Protein AF-A0A9P5P6E7-F1 (afdb_monomer_lite)

Organism: NCBI:txid206335

pLDDT: mean 82.06, std 9.79, range [48.66, 92.19]

Sequence (195 aa):
VKQDVIRLLEDHEERVASLADKHSFTLDYIKRLITTTSGLKRKRAPGRMQALVHIKAQEVNASLPVGSKLKAPALRKLVNLDDELLEISDEKLEQAKREVDEKRLLSTRGARPNVASAGKDYSSTSQLIQKEFDSLHLRTGAVGFGFLAPASSDDRGRPIWFVAGNNSVDFVRRQLNTTMWDLLGQLELWASTKN

Radius of gyration: 24.7 Å; chains: 1; bounding box: 45×49×63 Å

Structure (mmCIF, N/CA/C/O backbone):
data_AF-A0A9P5P6E7-F1
#
_entry.id   AF-A0A9P5P6E7-F1
#
loop_
_atom_site.group_PDB
_atom_site.id
_atom_site.type_symbol
_atom_site.label_atom_id
_atom_site.label_alt_id
_atom_site.label_comp_id
_atom_site.label_asym_id
_atom_site.label_entity_id
_atom_site.label_seq_id
_atom_site.pdbx_PDB_ins_code
_atom_site.Cartn_x
_atom_site.Cartn_y
_atom_site.Cartn_z
_atom_site.occupancy
_atom_site.B_iso_or_equiv
_atom_site.auth_seq_id
_atom_site.auth_comp_id
_atom_site.auth_asym_id
_atom_site.auth_atom_id
_atom_site.pdbx_PDB_model_num
ATOM 1 N N . VAL A 1 1 ? 18.656 -20.164 -27.129 1.00 59.06 1 VAL A N 1
ATOM 2 C CA . VAL A 1 1 ? 17.515 -19.558 -26.393 1.00 59.06 1 VAL A CA 1
ATOM 3 C C . VAL A 1 1 ? 16.713 -20.584 -25.601 1.00 59.06 1 VAL A C 1
ATOM 5 O O . VAL A 1 1 ? 16.750 -20.518 -24.387 1.00 59.06 1 VAL A O 1
ATOM 8 N N . LYS A 1 2 ? 16.004 -21.547 -26.219 1.00 58.44 2 LYS A N 1
ATOM 9 C CA . LYS A 1 2 ? 15.194 -22.523 -25.451 1.00 58.44 2 LYS A CA 1
ATOM 10 C C . LYS A 1 2 ? 16.021 -23.375 -24.475 1.00 58.44 2 LYS A C 1
ATOM 12 O O . LYS A 1 2 ? 15.616 -23.537 -23.335 1.00 58.44 2 LYS A O 1
ATOM 17 N N . GLN A 1 3 ? 17.182 -23.869 -24.907 1.00 78.62 3 GLN A N 1
ATOM 18 C CA . GLN A 1 3 ? 18.099 -24.627 -24.044 1.00 78.62 3 GLN A CA 1
ATOM 19 C C . GLN A 1 3 ? 18.704 -23.762 -22.931 1.00 78.62 3 GLN A C 1
ATOM 21 O O . GLN A 1 3 ? 18.825 -24.223 -21.803 1.00 78.62 3 GLN A O 1
ATOM 26 N N . ASP A 1 4 ? 18.999 -22.493 -23.219 1.00 69.12 4 ASP A N 1
ATOM 27 C CA . ASP A 1 4 ? 19.524 -21.552 -22.219 1.00 69.12 4 ASP A CA 1
ATOM 28 C C . ASP A 1 4 ? 18.483 -21.238 -21.135 1.00 69.12 4 ASP A C 1
ATOM 30 O O . ASP A 1 4 ? 18.828 -21.118 -19.965 1.00 69.12 4 ASP A O 1
ATOM 34 N N . VAL A 1 5 ? 17.200 -21.154 -21.510 1.00 67.25 5 VAL A N 1
ATOM 35 C CA . VAL A 1 5 ? 16.088 -20.974 -20.561 1.00 67.25 5 VAL A CA 1
ATOM 36 C C . VAL A 1 5 ? 15.910 -22.209 -19.676 1.00 67.25 5 VAL A C 1
ATOM 38 O O . VAL A 1 5 ? 15.694 -22.057 -18.480 1.00 67.25 5 VAL A O 1
ATOM 41 N N . ILE A 1 6 ? 16.027 -23.418 -20.234 1.00 82.69 6 ILE A N 1
ATOM 42 C CA . ILE A 1 6 ? 15.939 -24.668 -19.458 1.00 82.69 6 ILE A CA 1
ATOM 43 C C . ILE A 1 6 ? 17.080 -24.743 -18.442 1.00 82.69 6 ILE A C 1
ATOM 45 O O . ILE A 1 6 ? 16.827 -24.922 -17.256 1.00 82.69 6 ILE A O 1
ATOM 49 N N . ARG A 1 7 ? 18.315 -24.490 -18.884 1.00 85.06 7 ARG A N 1
ATOM 50 C CA . ARG A 1 7 ? 19.490 -24.488 -18.008 1.00 85.06 7 ARG A CA 1
ATOM 51 C C . ARG A 1 7 ? 19.378 -23.459 -16.881 1.00 85.06 7 ARG A C 1
ATOM 53 O O . ARG A 1 7 ? 19.754 -23.730 -15.751 1.00 85.06 7 ARG A O 1
ATOM 60 N N . LEU A 1 8 ? 18.832 -22.280 -17.176 1.00 77.00 8 LEU A N 1
ATOM 61 C CA . LEU A 1 8 ? 18.611 -21.243 -16.168 1.00 77.00 8 LEU A CA 1
ATOM 62 C C . LEU A 1 8 ? 17.586 -21.671 -15.107 1.00 77.00 8 LEU A C 1
ATOM 64 O O . LEU A 1 8 ? 17.730 -21.304 -13.940 1.00 77.00 8 LEU A O 1
ATOM 68 N N . LEU A 1 9 ? 16.558 -22.432 -15.495 1.00 76.75 9 LEU A N 1
ATOM 69 C CA . LEU A 1 9 ? 15.581 -22.980 -14.554 1.00 76.75 9 LEU A CA 1
ATOM 70 C C . LEU A 1 9 ? 16.206 -24.065 -13.668 1.00 76.75 9 LEU A C 1
ATOM 72 O O . LEU A 1 9 ? 15.992 -24.033 -12.459 1.00 76.75 9 LEU A O 1
ATOM 76 N N . GLU A 1 10 ? 17.019 -24.952 -14.242 1.00 86.06 10 GLU A N 1
ATOM 77 C CA . GLU A 1 10 ? 17.761 -25.989 -13.508 1.00 86.06 10 GLU A CA 1
ATOM 78 C C . GLU A 1 10 ? 18.728 -25.366 -12.483 1.00 86.06 10 GLU A C 1
ATOM 80 O O . GLU A 1 10 ? 18.640 -25.662 -11.290 1.00 86.06 10 GLU A O 1
ATOM 85 N N . ASP A 1 11 ? 19.550 -24.396 -12.905 1.00 87.56 11 ASP A N 1
ATOM 86 C CA . ASP A 1 11 ? 20.465 -23.647 -12.026 1.00 87.56 11 ASP A CA 1
ATOM 87 C C . ASP A 1 11 ? 19.717 -22.952 -10.871 1.00 87.56 11 ASP A C 1
ATOM 89 O O . ASP A 1 11 ? 20.221 -22.831 -9.748 1.00 87.56 11 ASP A O 1
ATOM 93 N N . HIS A 1 12 ? 18.512 -22.439 -11.137 1.00 80.69 12 HIS A N 1
ATOM 94 C CA . HIS A 1 12 ? 17.691 -21.792 -10.119 1.00 80.69 12 HIS A CA 1
ATOM 95 C C . HIS A 1 12 ? 17.144 -22.808 -9.107 1.00 80.69 12 HIS A C 1
ATOM 97 O O . HIS A 1 12 ? 17.152 -22.532 -7.905 1.00 80.69 12 HIS A O 1
ATOM 103 N N . GLU A 1 13 ? 16.696 -23.983 -9.551 1.00 84.88 13 GLU A N 1
ATOM 104 C CA . GLU A 1 13 ? 16.215 -25.040 -8.655 1.00 84.88 13 GLU A CA 1
ATOM 105 C C . GLU A 1 13 ? 17.322 -25.581 -7.743 1.00 84.88 13 GLU A C 1
ATOM 107 O O . GLU A 1 13 ? 17.094 -25.712 -6.537 1.00 84.88 13 GLU A O 1
ATOM 112 N N . GLU A 1 14 ? 18.536 -25.780 -8.261 1.00 90.06 14 GLU A N 1
ATOM 113 C CA . GLU A 1 14 ? 19.700 -26.192 -7.463 1.00 90.06 14 GLU A CA 1
ATOM 114 C C . GLU A 1 14 ? 20.076 -25.151 -6.396 1.00 90.06 14 GLU A C 1
ATOM 116 O O . GLU A 1 14 ? 20.365 -25.476 -5.238 1.00 90.06 14 GLU A O 1
ATOM 121 N N . ARG A 1 15 ? 20.015 -23.860 -6.743 1.00 86.94 15 ARG A N 1
ATOM 122 C CA . ARG A 1 15 ? 20.252 -22.766 -5.784 1.00 86.94 15 ARG A CA 1
ATOM 123 C C . ARG A 1 15 ? 19.183 -22.707 -4.698 1.00 86.94 15 ARG A C 1
ATOM 125 O O . ARG A 1 15 ? 19.502 -22.437 -3.542 1.00 86.94 15 ARG A O 1
ATOM 132 N N . VAL A 1 16 ? 17.923 -22.970 -5.038 1.00 85.31 16 VAL A N 1
ATOM 133 C CA . VAL A 1 16 ? 16.836 -23.019 -4.050 1.00 85.31 16 VAL A CA 1
ATOM 134 C C . VAL A 1 16 ? 16.984 -24.236 -3.132 1.00 85.31 16 VAL A C 1
ATOM 136 O O . VAL A 1 16 ? 16.779 -24.100 -1.926 1.00 85.31 16 VAL A O 1
ATOM 139 N N . ALA A 1 17 ? 17.385 -25.391 -3.667 1.00 87.31 17 ALA A N 1
ATOM 140 C CA . ALA A 1 17 ? 17.639 -26.599 -2.883 1.00 87.31 17 ALA A CA 1
ATOM 141 C C . ALA A 1 17 ? 18.820 -26.416 -1.914 1.00 87.31 17 ALA A C 1
ATOM 143 O O . ALA A 1 17 ? 18.671 -26.640 -0.716 1.00 87.31 17 ALA A O 1
ATOM 144 N N . SER A 1 18 ? 19.949 -25.882 -2.387 1.00 89.75 18 SER A N 1
ATOM 145 C CA . SER A 1 18 ? 21.109 -25.611 -1.522 1.00 89.75 18 SER A CA 1
ATOM 146 C C . SER A 1 18 ? 20.812 -24.598 -0.408 1.00 89.75 18 SER A C 1
ATOM 148 O O . SER A 1 18 ? 21.341 -24.715 0.698 1.00 89.75 18 SER A O 1
ATOM 150 N N . LEU A 1 19 ? 19.935 -23.616 -0.651 1.00 87.25 19 LEU A N 1
ATOM 151 C CA . LEU A 1 19 ? 19.450 -22.707 0.392 1.00 87.25 19 LEU A CA 1
ATOM 152 C C . LEU A 1 19 ? 18.573 -23.423 1.427 1.00 87.25 19 LEU A C 1
ATOM 154 O O . LEU A 1 19 ? 18.638 -23.080 2.609 1.00 87.25 19 LEU A O 1
ATOM 158 N N . ALA A 1 20 ? 17.761 -24.390 0.992 1.00 89.88 20 ALA A N 1
ATOM 159 C CA . ALA A 1 20 ? 16.892 -25.172 1.867 1.00 89.88 20 ALA A CA 1
ATOM 160 C C . ALA A 1 20 ? 17.735 -26.018 2.824 1.00 89.88 20 ALA A C 1
ATOM 162 O O . ALA A 1 20 ? 17.540 -25.939 4.039 1.00 89.88 20 ALA A O 1
ATOM 163 N N . ASP A 1 21 ? 18.756 -26.686 2.286 1.00 89.25 21 ASP A N 1
ATOM 164 C CA . ASP A 1 21 ? 19.712 -27.4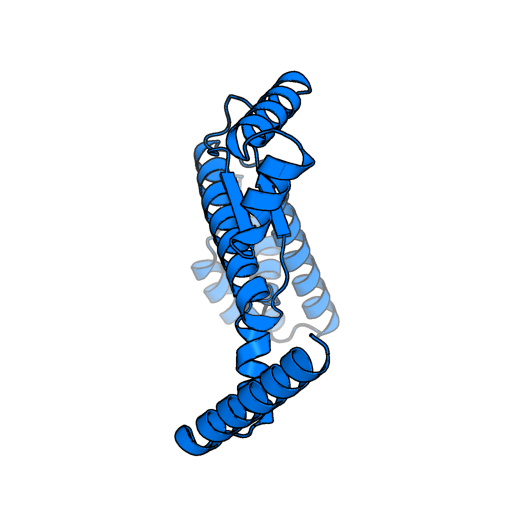85 3.053 1.00 89.25 21 ASP A CA 1
ATOM 165 C C . ASP A 1 21 ? 20.537 -26.621 4.014 1.00 89.25 21 ASP A C 1
ATOM 167 O O . ASP A 1 21 ? 20.684 -26.950 5.190 1.00 89.25 21 ASP A O 1
ATOM 171 N N . LYS A 1 22 ? 21.027 -25.462 3.552 1.00 91.62 22 LYS A N 1
ATOM 172 C CA . LYS A 1 22 ? 21.842 -24.546 4.369 1.00 91.62 22 LYS A CA 1
ATOM 173 C C . LYS A 1 22 ? 21.103 -24.014 5.597 1.00 91.62 22 LYS A C 1
ATOM 175 O O . LYS A 1 22 ? 21.727 -23.759 6.626 1.00 91.62 22 LYS A O 1
ATOM 180 N N . HIS A 1 23 ? 19.800 -23.779 5.475 1.00 88.06 23 HIS A N 1
ATOM 181 C CA . HIS A 1 23 ? 18.985 -23.188 6.535 1.00 88.06 23 HIS A CA 1
ATOM 182 C C . HIS A 1 23 ? 18.054 -24.198 7.221 1.00 88.06 23 HIS A C 1
ATOM 184 O O . HIS A 1 23 ? 17.223 -23.787 8.031 1.00 88.06 23 HIS A O 1
ATOM 190 N N . SER A 1 24 ? 18.196 -25.496 6.924 1.00 88.62 24 SER A N 1
ATOM 191 C CA . SER A 1 24 ? 17.358 -26.583 7.453 1.00 88.62 24 SER A CA 1
ATOM 192 C C . SER A 1 24 ? 15.853 -26.320 7.304 1.00 88.62 24 SER A C 1
ATOM 194 O O . SER A 1 24 ? 15.055 -26.674 8.175 1.00 88.62 24 SER A O 1
ATOM 196 N N . PHE A 1 25 ? 15.455 -25.667 6.211 1.00 88.06 25 PHE A N 1
ATOM 197 C CA . PHE A 1 25 ? 14.056 -25.397 5.893 1.00 88.06 25 PHE A CA 1
ATOM 198 C C . PHE A 1 25 ? 13.584 -26.289 4.753 1.00 88.06 25 PHE A C 1
ATOM 200 O O . PHE A 1 25 ? 14.371 -26.766 3.943 1.00 88.06 25 PHE A O 1
ATOM 207 N N . THR A 1 26 ? 12.272 -26.488 4.650 1.00 87.31 26 THR A N 1
ATOM 208 C CA . THR A 1 26 ? 11.712 -27.198 3.503 1.00 87.31 26 THR A CA 1
ATOM 209 C C . THR A 1 26 ? 11.865 -26.364 2.231 1.00 87.31 26 THR A C 1
ATOM 211 O O . THR A 1 26 ? 11.749 -25.135 2.239 1.00 87.31 26 THR A O 1
ATOM 214 N N . LEU A 1 27 ? 12.074 -27.046 1.106 1.00 84.38 27 LEU A N 1
ATOM 215 C CA . LEU A 1 27 ? 12.175 -26.418 -0.212 1.00 84.38 27 LEU A CA 1
ATOM 216 C C . LEU A 1 27 ? 10.923 -25.581 -0.536 1.00 84.38 27 LEU A C 1
ATOM 218 O O . LEU A 1 27 ? 11.025 -24.485 -1.086 1.00 84.38 27 LEU A O 1
ATOM 222 N N . ASP A 1 28 ? 9.748 -26.045 -0.101 1.00 81.38 28 ASP A N 1
ATOM 223 C CA . ASP A 1 28 ? 8.479 -25.325 -0.235 1.00 81.38 28 ASP A CA 1
ATOM 224 C C . ASP A 1 28 ? 8.429 -24.040 0.614 1.00 81.38 28 ASP A C 1
ATOM 226 O O . ASP A 1 28 ? 7.947 -23.004 0.157 1.00 81.38 28 ASP A O 1
ATOM 230 N N . TYR A 1 29 ? 9.014 -24.045 1.819 1.00 81.75 29 TYR A N 1
ATOM 231 C CA . TYR A 1 29 ? 9.126 -22.843 2.649 1.00 81.75 29 TYR A CA 1
ATOM 232 C C . TYR A 1 29 ? 10.015 -21.780 1.996 1.00 81.75 29 TYR A C 1
ATOM 234 O O . TYR A 1 29 ? 9.651 -20.605 1.992 1.00 81.75 29 TYR A O 1
ATOM 242 N N . ILE A 1 30 ? 11.139 -22.170 1.387 1.00 82.19 30 ILE A N 1
ATOM 243 C CA . ILE A 1 30 ? 12.017 -21.229 0.675 1.00 82.19 30 ILE A CA 1
ATOM 244 C C . ILE A 1 30 ? 11.373 -20.727 -0.619 1.00 82.19 30 ILE A C 1
ATOM 246 O O . ILE A 1 30 ? 11.390 -19.520 -0.866 1.00 82.19 30 ILE A O 1
ATOM 250 N N . LYS A 1 31 ? 10.724 -21.595 -1.408 1.00 80.19 31 LYS A N 1
ATOM 251 C CA . LYS A 1 31 ? 9.925 -21.177 -2.578 1.00 80.19 31 LYS A CA 1
ATOM 252 C C . LYS A 1 31 ? 8.827 -20.191 -2.178 1.00 80.19 31 LYS A C 1
ATOM 254 O O . LYS A 1 31 ? 8.618 -19.168 -2.838 1.00 80.19 31 LYS A O 1
ATOM 259 N N . ARG A 1 32 ? 8.158 -20.445 -1.052 1.00 76.06 32 ARG A N 1
ATOM 260 C CA . ARG A 1 32 ? 7.186 -19.522 -0.470 1.00 76.06 32 ARG A CA 1
ATOM 261 C C . ARG A 1 32 ? 7.844 -18.225 -0.021 1.00 76.06 32 ARG A C 1
ATOM 263 O O . ARG A 1 32 ? 7.267 -17.171 -0.246 1.00 76.06 32 ARG A O 1
ATOM 270 N N . LEU A 1 33 ? 9.037 -18.262 0.562 1.00 74.44 33 LEU A N 1
ATOM 271 C CA . LEU A 1 33 ? 9.765 -17.059 0.954 1.00 74.44 33 LEU A CA 1
ATOM 272 C C . LEU A 1 33 ? 10.075 -16.189 -0.269 1.00 74.44 33 LEU A C 1
ATOM 274 O O . LEU A 1 33 ? 9.744 -15.014 -0.240 1.00 74.44 33 LEU A O 1
ATOM 278 N N . ILE A 1 34 ? 10.591 -16.783 -1.352 1.00 70.88 34 ILE A N 1
ATOM 279 C CA . ILE A 1 34 ? 10.920 -16.116 -2.627 1.00 70.88 34 ILE A CA 1
ATOM 280 C C . ILE A 1 34 ? 9.677 -15.490 -3.278 1.00 70.88 34 ILE A C 1
ATOM 282 O O . ILE A 1 34 ? 9.725 -14.384 -3.822 1.00 70.88 34 ILE A O 1
ATOM 286 N N . THR A 1 35 ? 8.535 -16.176 -3.222 1.00 64.25 35 THR A N 1
ATOM 287 C CA . THR A 1 35 ? 7.269 -15.643 -3.751 1.00 64.25 35 THR A CA 1
ATOM 288 C C . THR A 1 35 ? 6.636 -14.603 -2.822 1.00 64.25 35 THR A C 1
ATOM 290 O O . THR A 1 35 ? 6.039 -13.642 -3.304 1.00 64.25 35 THR A O 1
ATOM 293 N N . THR A 1 36 ? 6.821 -14.737 -1.506 1.00 59.81 36 THR A N 1
ATOM 294 C CA . THR A 1 36 ? 6.251 -13.854 -0.471 1.00 59.81 36 THR A CA 1
ATOM 295 C C . THR A 1 36 ? 7.133 -12.638 -0.170 1.00 59.81 36 THR A C 1
ATOM 297 O O . THR A 1 36 ? 6.673 -11.719 0.502 1.00 59.81 36 THR A O 1
ATOM 300 N N . THR A 1 37 ? 8.361 -12.552 -0.697 1.00 54.16 37 THR A N 1
ATOM 301 C CA . THR A 1 37 ? 9.199 -11.343 -0.586 1.00 54.16 37 THR A CA 1
ATOM 302 C C . THR A 1 37 ? 8.609 -10.120 -1.286 1.00 54.16 37 THR A C 1
ATOM 304 O O . THR A 1 37 ? 9.162 -9.035 -1.123 1.00 54.16 37 THR A O 1
ATOM 307 N N . SER A 1 38 ? 7.486 -10.249 -2.010 1.00 52.94 38 SER A N 1
ATOM 308 C CA . SER A 1 38 ? 6.644 -9.091 -2.322 1.00 52.94 38 SER A CA 1
ATOM 309 C C . SER A 1 38 ? 6.253 -8.428 -0.999 1.00 52.94 38 SER A C 1
ATOM 311 O O . SER A 1 38 ? 5.460 -8.967 -0.223 1.00 52.94 38 SER A O 1
ATOM 313 N N . GLY A 1 39 ? 6.829 -7.262 -0.721 1.00 53.75 39 GLY A N 1
ATOM 314 C CA . GLY A 1 39 ? 6.633 -6.471 0.491 1.00 53.75 39 GLY A CA 1
ATOM 315 C C . GLY A 1 39 ? 5.206 -5.947 0.662 1.00 53.75 39 GLY A C 1
ATOM 316 O O . GLY A 1 39 ? 4.945 -5.192 1.605 1.00 53.75 39 GLY A O 1
ATOM 317 N N . LEU A 1 40 ? 4.276 -6.354 -0.207 1.00 53.88 40 LEU A N 1
ATOM 318 C CA . LEU A 1 40 ? 2.843 -6.140 -0.099 1.00 53.88 40 LEU A CA 1
ATOM 319 C C . LEU A 1 40 ? 2.273 -6.850 1.141 1.00 53.88 40 LEU A C 1
ATOM 321 O O . LEU A 1 40 ? 1.653 -7.915 1.092 1.00 53.88 40 LEU A O 1
ATOM 325 N N . LYS A 1 41 ? 2.482 -6.235 2.306 1.00 57.69 41 LYS A N 1
ATOM 326 C CA . LYS A 1 41 ? 1.860 -6.659 3.558 1.00 57.69 41 LYS A CA 1
ATOM 327 C C . LYS A 1 41 ? 0.348 -6.654 3.359 1.00 57.69 41 LYS A C 1
ATOM 329 O O . LYS A 1 41 ? -0.249 -5.597 3.153 1.00 57.69 41 LYS A O 1
ATOM 334 N N . ARG A 1 42 ? -0.282 -7.828 3.465 1.00 59.31 42 ARG A N 1
ATOM 335 C CA . ARG A 1 42 ? -1.746 -7.923 3.512 1.00 59.31 42 ARG A CA 1
ATOM 336 C C . ARG A 1 42 ? -2.262 -6.995 4.611 1.00 59.31 42 ARG A C 1
ATOM 338 O O . ARG A 1 42 ? -1.730 -6.990 5.728 1.00 59.31 42 ARG A O 1
ATOM 345 N N . LYS A 1 43 ? -3.295 -6.209 4.294 1.00 66.88 43 LYS A N 1
ATOM 346 C CA . LYS A 1 43 ? -3.972 -5.360 5.279 1.00 66.88 43 LYS A CA 1
ATOM 347 C C . LYS A 1 43 ? -4.445 -6.259 6.424 1.00 66.88 43 LYS A C 1
ATOM 349 O O . LYS A 1 43 ? -5.131 -7.250 6.190 1.00 66.88 43 LYS A O 1
ATOM 354 N N . ARG A 1 44 ? -4.017 -5.958 7.654 1.00 76.25 44 ARG A N 1
ATOM 355 C CA . ARG A 1 44 ? -4.369 -6.771 8.826 1.00 76.25 44 ARG A CA 1
ATOM 356 C C . ARG A 1 44 ? -5.859 -6.623 9.122 1.00 76.25 44 ARG A C 1
ATOM 358 O O . ARG A 1 44 ? -6.323 -5.499 9.328 1.00 76.25 44 ARG A O 1
ATOM 365 N N . ALA A 1 45 ? -6.558 -7.753 9.191 1.00 81.50 45 ALA A N 1
ATOM 366 C CA . ALA A 1 45 ? -7.946 -7.799 9.628 1.00 81.50 45 ALA A CA 1
ATOM 367 C C . ALA A 1 45 ? -8.086 -7.217 11.052 1.00 81.50 45 ALA A C 1
ATOM 369 O O . ALA A 1 45 ? -7.159 -7.334 11.867 1.00 81.50 45 ALA A O 1
ATOM 370 N N . PRO A 1 46 ? -9.206 -6.551 11.362 1.00 86.31 46 PRO A N 1
ATOM 371 C CA . PRO A 1 46 ? -9.458 -6.007 12.680 1.00 86.31 46 PRO A CA 1
ATOM 372 C C . PRO A 1 46 ? -9.655 -7.142 13.689 1.00 86.31 46 PRO A C 1
ATOM 374 O O . PRO A 1 46 ? -10.446 -8.061 13.492 1.00 86.31 46 PRO A O 1
ATOM 377 N N . GLY A 1 47 ? -8.896 -7.086 14.783 1.00 89.25 47 GLY A N 1
ATOM 378 C CA . GLY A 1 47 ? -9.013 -8.059 15.872 1.00 89.25 47 GLY A CA 1
ATOM 379 C C . GLY A 1 47 ? -10.237 -7.798 16.757 1.00 89.25 47 GLY A C 1
ATOM 380 O O . GLY A 1 47 ? -10.765 -6.686 16.762 1.00 89.25 47 GLY A O 1
ATOM 381 N N . ARG A 1 48 ? -10.634 -8.788 17.575 1.00 90.06 48 ARG A N 1
ATOM 382 C CA . ARG A 1 48 ? -11.780 -8.697 18.512 1.00 90.06 48 ARG A CA 1
ATOM 383 C C . ARG A 1 48 ? -11.754 -7.407 19.337 1.00 90.06 48 ARG A C 1
ATOM 385 O O . ARG A 1 48 ? -12.688 -6.623 19.282 1.00 90.06 48 ARG A O 1
ATOM 392 N N . MET A 1 49 ? -10.633 -7.120 19.998 1.00 89.06 49 MET A N 1
ATOM 393 C CA . MET A 1 49 ? -10.480 -5.915 20.824 1.00 89.06 49 MET A CA 1
ATOM 394 C C . MET A 1 49 ? -10.665 -4.602 20.040 1.00 89.06 49 MET A C 1
ATOM 396 O O . MET A 1 49 ? -11.118 -3.608 20.593 1.00 89.06 49 MET A O 1
ATOM 400 N N . GLN A 1 50 ? -10.324 -4.564 18.748 1.00 89.81 50 GLN A N 1
ATOM 401 C CA . GLN A 1 50 ? -10.533 -3.363 17.929 1.00 89.81 50 GLN A CA 1
ATOM 402 C C . GLN A 1 50 ? -12.012 -3.153 17.598 1.00 89.81 50 GLN A C 1
ATOM 404 O O . GLN A 1 50 ? -12.455 -2.009 17.575 1.00 89.81 50 GLN A O 1
ATOM 409 N N . ALA A 1 51 ? -12.755 -4.240 17.383 1.00 91.06 51 ALA A N 1
ATOM 410 C CA . ALA A 1 51 ? -14.200 -4.203 17.193 1.00 91.06 51 ALA A CA 1
ATOM 411 C C . ALA A 1 51 ? -14.923 -3.766 18.480 1.00 91.06 51 ALA A C 1
ATOM 413 O O . ALA A 1 51 ? -15.731 -2.846 18.434 1.00 91.06 51 ALA A O 1
ATOM 414 N N . LEU A 1 52 ? -14.550 -4.320 19.641 1.00 91.50 52 LEU A N 1
ATOM 415 C CA . LEU A 1 52 ? -15.132 -3.923 20.933 1.00 91.50 52 LEU A CA 1
ATOM 416 C C . LEU A 1 52 ? -14.878 -2.445 21.256 1.00 91.50 52 LEU A C 1
ATOM 418 O O . LEU A 1 52 ? -15.784 -1.717 21.648 1.00 91.50 52 LEU A O 1
ATOM 422 N N . VAL A 1 53 ? -13.651 -1.967 21.020 1.00 92.19 53 VAL A N 1
ATOM 423 C CA . VAL A 1 53 ? -13.320 -0.543 21.177 1.00 92.19 53 VAL A CA 1
ATOM 424 C C . VAL A 1 53 ? -14.139 0.335 20.233 1.00 92.19 53 VAL A C 1
ATOM 426 O O . VAL A 1 53 ? -14.467 1.454 20.608 1.00 92.19 53 VAL A O 1
ATOM 429 N N . HIS A 1 54 ? -14.463 -0.132 19.024 1.00 90.75 54 HIS A N 1
ATOM 430 C CA . HIS A 1 54 ? -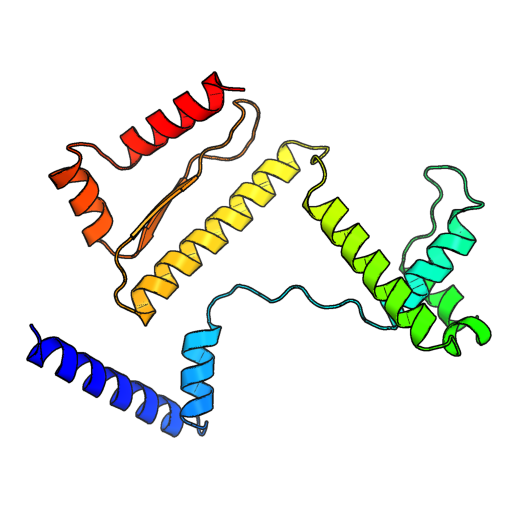15.303 0.615 18.084 1.00 90.75 54 HIS A CA 1
ATOM 431 C C . HIS A 1 54 ? -16.751 0.727 18.571 1.00 90.75 54 HIS A C 1
ATOM 433 O O . HIS A 1 54 ? -17.273 1.838 18.572 1.00 90.75 54 HIS A O 1
ATOM 439 N N . ILE A 1 55 ? -17.338 -0.361 19.079 1.00 90.25 55 ILE A N 1
ATOM 440 C CA . ILE A 1 55 ? -18.680 -0.352 19.688 1.00 90.25 55 ILE A CA 1
ATOM 441 C C . ILE A 1 55 ? -18.708 0.611 20.882 1.00 90.25 55 ILE A C 1
ATOM 443 O O . ILE A 1 55 ? -19.478 1.571 20.898 1.00 90.25 55 ILE A O 1
ATOM 447 N N . LYS A 1 56 ? -17.767 0.462 21.826 1.00 90.00 56 LYS A N 1
ATOM 448 C CA . LYS A 1 56 ? -17.679 1.356 22.993 1.00 90.00 56 LYS A CA 1
ATOM 449 C C . LYS A 1 56 ? -17.428 2.809 22.594 1.00 90.00 56 LYS A C 1
ATOM 451 O O . LYS A 1 56 ? -17.903 3.739 23.241 1.00 90.00 56 LYS A O 1
ATOM 456 N N . ALA A 1 57 ? -16.676 3.034 21.517 1.00 89.12 57 ALA A N 1
ATOM 457 C CA . ALA A 1 57 ? -16.458 4.372 20.989 1.00 89.12 57 ALA A CA 1
ATOM 458 C C . ALA A 1 57 ? -17.739 4.987 20.422 1.00 89.12 57 ALA A C 1
ATOM 460 O O . ALA A 1 57 ? -17.878 6.202 20.528 1.00 89.12 57 ALA A O 1
ATOM 461 N N . GLN A 1 58 ? -18.624 4.203 19.803 1.00 88.75 58 GLN A N 1
ATOM 462 C CA . GLN A 1 58 ? -19.916 4.691 19.318 1.00 88.75 58 GLN A CA 1
ATOM 463 C C . GLN A 1 58 ? -20.814 5.079 20.494 1.00 88.75 58 GLN A C 1
ATOM 465 O O . GLN A 1 58 ? -21.341 6.185 20.489 1.00 88.75 58 GLN A O 1
ATOM 470 N N . GLU A 1 59 ? -20.895 4.247 21.533 1.00 88.12 59 GLU A N 1
ATOM 471 C CA . GLU A 1 59 ? -21.689 4.532 22.736 1.00 88.12 59 GLU A CA 1
ATOM 472 C C . GLU A 1 59 ? -21.207 5.790 23.469 1.00 88.12 59 GLU A C 1
ATOM 474 O O . GLU A 1 59 ? -21.970 6.723 23.709 1.00 88.12 59 GLU A O 1
ATOM 479 N N . VAL A 1 60 ? -19.915 5.839 23.807 1.00 87.06 60 VAL A N 1
ATOM 480 C CA . VAL A 1 60 ? -19.380 6.873 24.703 1.00 87.06 60 VAL A CA 1
ATOM 481 C C . VAL A 1 60 ? -19.103 8.183 23.971 1.00 87.06 60 VAL A C 1
ATOM 483 O O . VAL A 1 60 ? -19.229 9.251 24.558 1.00 87.06 60 VAL A O 1
ATOM 486 N N . ASN A 1 61 ? -18.720 8.143 22.690 1.00 88.56 61 ASN A N 1
ATOM 487 C CA . ASN A 1 61 ? -18.443 9.378 21.952 1.00 88.56 61 ASN A CA 1
ATOM 488 C C . ASN A 1 61 ? -19.671 9.965 21.251 1.00 88.56 61 ASN A C 1
ATOM 490 O O . ASN A 1 61 ? -19.552 11.073 20.732 1.00 88.56 61 ASN A O 1
ATOM 494 N N . ALA A 1 62 ? -20.812 9.268 21.202 1.00 84.81 62 ALA A N 1
ATOM 495 C CA . ALA A 1 62 ? -22.049 9.845 20.670 1.00 84.81 62 ALA A CA 1
ATOM 496 C C . ALA A 1 62 ? -22.581 10.982 21.556 1.00 84.81 62 ALA A C 1
ATOM 498 O O . ALA A 1 62 ? -23.147 11.942 21.043 1.00 84.81 62 ALA A O 1
ATOM 499 N N . SER A 1 63 ? -22.361 10.901 22.870 1.00 83.25 63 SER A N 1
ATOM 500 C CA . SER A 1 63 ? -22.797 11.902 23.850 1.00 83.25 63 SER A CA 1
ATOM 501 C C . SER A 1 63 ? -21.814 13.064 24.037 1.00 83.25 63 SER A C 1
ATOM 503 O O . SER A 1 63 ? -22.133 14.038 24.715 1.00 83.25 63 SER A O 1
ATOM 505 N N . LEU A 1 64 ? -20.619 12.984 23.443 1.00 86.56 64 LEU A N 1
ATOM 506 C CA . LEU A 1 64 ? -19.557 13.971 23.618 1.00 86.56 64 LEU A CA 1
ATOM 507 C C . LEU A 1 64 ? -19.542 15.008 22.481 1.00 86.56 64 LEU A C 1
ATOM 509 O O . LEU A 1 64 ? -19.687 14.642 21.311 1.00 86.56 64 LEU A O 1
ATOM 513 N N . PRO A 1 65 ? -19.296 16.300 22.780 1.00 84.06 65 PRO A N 1
ATOM 514 C CA . PRO A 1 65 ? -19.204 17.332 21.755 1.00 84.06 65 PRO A CA 1
ATOM 515 C C . PRO A 1 65 ? -18.032 17.090 20.796 1.00 84.06 65 PRO A C 1
ATOM 517 O O . PRO A 1 65 ? -16.997 16.504 21.148 1.00 84.06 65 PRO A O 1
ATOM 520 N N . VAL A 1 66 ? -18.184 17.578 19.563 1.00 80.06 66 VAL A N 1
ATOM 521 C CA . VAL A 1 66 ? -17.182 17.447 18.498 1.00 80.06 66 VAL A CA 1
ATOM 522 C C . VAL A 1 66 ? -15.832 17.985 18.985 1.00 80.06 66 VAL A C 1
ATOM 524 O O . VAL A 1 66 ? -15.716 19.138 19.379 1.00 80.06 66 VAL A O 1
ATOM 527 N N . GLY A 1 67 ? -14.808 17.126 18.981 1.00 80.81 67 GLY A N 1
ATOM 528 C CA . GLY A 1 67 ? -13.451 17.454 19.444 1.00 80.81 67 GLY A CA 1
ATOM 529 C C . GLY A 1 67 ? -13.073 16.880 20.815 1.00 80.81 67 GLY A C 1
ATOM 530 O O . GLY A 1 67 ? -11.888 16.756 21.104 1.00 80.81 67 GLY A O 1
ATOM 531 N N . SER A 1 68 ? -14.040 16.424 21.614 1.00 84.81 68 SER A N 1
ATOM 532 C CA . SER A 1 68 ? -13.802 15.867 22.961 1.00 84.81 68 SER A CA 1
ATOM 533 C C . SER A 1 68 ? -13.802 14.331 23.023 1.00 84.81 68 SER A C 1
ATOM 535 O O . SER A 1 68 ? -13.908 13.737 24.093 1.00 84.81 68 SER A O 1
ATOM 537 N N . LYS A 1 69 ? -13.659 13.665 21.870 1.00 88.06 69 LYS A N 1
ATOM 538 C CA . LYS A 1 69 ? -13.708 12.198 21.764 1.00 88.06 69 LYS A CA 1
ATOM 539 C C . LYS A 1 69 ? -12.630 11.528 22.620 1.00 88.06 69 LYS A C 1
ATOM 541 O O . LYS A 1 69 ? -11.455 11.903 22.574 1.00 88.06 69 LYS A O 1
ATOM 546 N N . LEU A 1 70 ? -13.011 10.467 23.325 1.00 87.38 70 LEU A N 1
ATOM 547 C CA . LEU A 1 70 ? -12.086 9.639 24.088 1.00 87.38 70 LEU A CA 1
ATOM 548 C C . LEU A 1 70 ? -11.091 8.926 23.169 1.00 87.38 70 LEU A C 1
ATOM 550 O O . LEU A 1 70 ? -11.429 8.386 22.113 1.00 87.38 70 LEU A O 1
ATOM 554 N N . LYS A 1 71 ? -9.830 8.893 23.608 1.00 87.62 71 LYS A N 1
ATOM 555 C CA . LYS A 1 71 ? -8.745 8.208 22.896 1.00 87.62 71 LYS A CA 1
ATOM 556 C C . LYS A 1 71 ? -8.814 6.694 23.114 1.00 87.62 71 LYS A C 1
ATOM 558 O O . LYS A 1 71 ? -9.265 6.213 24.152 1.00 87.62 71 LYS A O 1
ATOM 563 N N . ALA A 1 72 ? -8.255 5.939 22.166 1.00 86.88 72 ALA A N 1
ATOM 564 C CA . ALA A 1 72 ? -8.251 4.474 22.181 1.00 86.88 72 ALA A CA 1
ATOM 565 C C . ALA A 1 72 ? -7.761 3.819 23.497 1.00 86.88 72 ALA A C 1
ATOM 567 O O . ALA A 1 72 ? -8.356 2.818 23.890 1.00 86.88 72 ALA A O 1
ATOM 568 N N . PRO A 1 73 ? -6.738 4.331 24.216 1.00 89.31 73 PRO A N 1
ATOM 569 C CA . PRO A 1 73 ? -6.317 3.729 25.484 1.00 89.31 73 PRO A CA 1
ATOM 570 C C . PRO A 1 73 ? -7.376 3.820 26.589 1.00 89.31 73 PRO A C 1
ATOM 572 O O . PRO A 1 73 ? -7.531 2.873 27.353 1.00 89.31 73 PRO A O 1
ATOM 575 N N . ALA A 1 74 ? -8.113 4.933 26.664 1.00 89.06 74 ALA A N 1
ATOM 576 C CA . ALA A 1 74 ? -9.186 5.108 27.641 1.00 89.06 74 ALA A CA 1
ATOM 577 C C . ALA A 1 74 ? -10.372 4.193 27.309 1.00 89.06 74 ALA A C 1
ATOM 579 O O . ALA A 1 74 ? -10.875 3.496 28.182 1.00 89.06 74 ALA A O 1
ATOM 580 N N . LEU A 1 75 ? -10.733 4.108 26.025 1.00 88.69 75 LEU A N 1
ATOM 581 C CA . LEU A 1 75 ? -11.793 3.217 25.551 1.00 88.69 75 LEU A CA 1
ATOM 582 C C . LEU A 1 75 ? -11.484 1.742 25.829 1.00 88.69 75 LEU A C 1
ATOM 584 O O . LEU A 1 75 ? -12.372 1.011 26.236 1.00 88.69 75 LEU A O 1
ATOM 588 N N . ARG A 1 76 ? -10.226 1.301 25.690 1.00 89.75 76 ARG A N 1
ATOM 589 C CA . ARG A 1 76 ? -9.830 -0.075 26.052 1.00 89.75 76 ARG A CA 1
ATOM 590 C C . ARG A 1 76 ? -10.045 -0.387 27.528 1.00 89.75 76 ARG A C 1
ATOM 592 O O . ARG A 1 76 ? -10.456 -1.492 27.850 1.00 89.75 76 ARG A O 1
ATOM 599 N N . LYS A 1 77 ? -9.765 0.570 28.417 1.00 90.81 77 LYS A N 1
ATOM 600 C CA . LYS A 1 77 ? -10.023 0.389 29.852 1.00 90.81 77 LYS A CA 1
ATOM 601 C C . LYS A 1 77 ? -11.517 0.243 30.120 1.00 90.81 77 LYS A C 1
ATOM 603 O O . LYS A 1 77 ? -11.888 -0.623 30.891 1.00 90.81 77 LYS A O 1
ATOM 608 N N . LEU A 1 78 ? -12.348 1.039 29.444 1.00 88.56 78 LEU A N 1
ATOM 609 C CA . LEU A 1 78 ? -13.805 0.948 29.557 1.00 88.56 78 LEU A CA 1
ATOM 610 C C . LEU A 1 78 ? -14.352 -0.373 29.007 1.00 88.56 78 LEU A C 1
ATOM 612 O O . LEU A 1 78 ? -15.241 -0.940 29.616 1.00 88.56 78 LEU A O 1
ATOM 616 N N . VAL A 1 79 ? -13.795 -0.885 27.906 1.00 88.94 79 VAL A N 1
ATOM 617 C CA . VAL A 1 79 ? -14.160 -2.207 27.366 1.00 88.94 79 VAL A CA 1
ATOM 618 C C . VAL A 1 79 ? -13.828 -3.324 28.356 1.00 88.94 79 VAL A C 1
ATOM 620 O O . VAL A 1 79 ? -14.612 -4.244 28.515 1.00 88.94 79 VAL A O 1
ATOM 623 N N . ASN A 1 80 ? -12.682 -3.249 29.036 1.00 88.25 80 ASN A N 1
ATOM 624 C CA . ASN A 1 80 ? -12.289 -4.268 30.013 1.00 88.25 80 ASN A CA 1
ATOM 625 C C . ASN A 1 80 ? -13.109 -4.230 31.315 1.00 88.25 80 ASN A C 1
ATOM 627 O O . ASN A 1 80 ? -12.982 -5.149 32.112 1.00 88.25 80 ASN A O 1
ATOM 631 N N . LEU A 1 81 ? -13.854 -3.150 31.567 1.00 88.38 81 LEU A N 1
ATOM 632 C CA . LEU A 1 81 ? -14.732 -3.000 32.733 1.00 88.38 81 LEU A CA 1
ATOM 633 C C . LEU A 1 81 ? -16.181 -3.403 32.424 1.00 88.38 81 LEU A C 1
ATOM 635 O O . LEU A 1 81 ? -17.018 -3.369 33.318 1.00 88.38 81 LEU A O 1
ATOM 639 N N . ASP A 1 82 ? -16.480 -3.707 31.163 1.00 86.88 82 ASP A N 1
ATOM 640 C CA . ASP A 1 82 ? -17.824 -3.958 30.663 1.00 86.88 82 ASP A CA 1
ATOM 641 C C . ASP A 1 82 ? -17.953 -5.433 30.266 1.00 86.88 82 ASP A C 1
ATOM 643 O O . ASP A 1 82 ? -17.625 -5.828 29.143 1.00 86.88 82 ASP A O 1
ATOM 647 N N . ASP A 1 83 ? -18.379 -6.251 31.230 1.00 86.06 83 ASP A N 1
ATOM 648 C CA . ASP A 1 83 ? -18.496 -7.703 31.075 1.00 86.06 83 ASP A CA 1
ATOM 649 C C . ASP A 1 83 ? -19.540 -8.081 30.006 1.00 86.06 83 ASP A C 1
ATOM 651 O O . ASP A 1 83 ? -19.313 -9.001 29.219 1.00 86.06 83 ASP A O 1
ATOM 655 N N . GLU A 1 84 ? -20.622 -7.305 29.872 1.00 84.69 84 GLU A N 1
ATOM 656 C CA . GLU A 1 84 ? -21.648 -7.517 28.840 1.00 84.69 84 GLU A CA 1
ATOM 657 C C . GLU A 1 84 ? -21.078 -7.329 27.426 1.00 84.69 84 GLU A C 1
ATOM 659 O O . GLU A 1 84 ? -21.393 -8.078 26.496 1.00 84.69 84 GLU A O 1
ATOM 664 N N . LEU A 1 85 ? -20.191 -6.345 27.251 1.00 83.81 85 LEU A N 1
ATOM 665 C CA . LEU A 1 85 ? -19.538 -6.097 25.969 1.00 83.81 85 LEU A CA 1
ATOM 666 C C . LEU A 1 85 ? -18.487 -7.170 25.639 1.00 83.81 85 LEU A C 1
ATOM 668 O O . LEU A 1 85 ? -18.258 -7.480 24.463 1.00 83.81 85 LEU A O 1
ATOM 672 N N . LEU A 1 86 ? -17.843 -7.753 26.653 1.00 84.38 86 LEU A N 1
ATOM 673 C CA . LEU A 1 86 ? -16.907 -8.863 26.472 1.00 84.38 86 LEU A CA 1
ATOM 674 C C . LEU A 1 86 ? -17.617 -10.147 26.027 1.00 84.38 86 LEU A C 1
ATOM 676 O O . LEU A 1 86 ? -17.037 -10.889 25.227 1.00 84.38 86 LEU A O 1
ATOM 680 N N . GLU A 1 87 ? -18.862 -10.360 26.456 1.00 86.62 87 GLU A N 1
ATOM 681 C CA . GLU A 1 87 ? -19.708 -11.518 26.120 1.00 86.62 87 GLU A CA 1
ATOM 682 C C . GLU A 1 87 ? -20.600 -11.317 24.882 1.00 86.62 87 GLU A C 1
ATOM 684 O O . GLU A 1 87 ? -21.506 -12.105 24.610 1.00 86.62 87 GLU A O 1
ATOM 689 N N . ILE A 1 88 ? -20.334 -10.287 24.073 1.00 86.69 88 ILE A N 1
ATOM 690 C CA . ILE A 1 88 ? -21.140 -10.004 22.885 1.00 86.69 88 ILE A CA 1
ATOM 691 C C . ILE A 1 88 ? -21.194 -11.192 21.903 1.00 86.69 88 ILE A C 1
ATOM 693 O O . ILE A 1 88 ? -20.190 -11.866 21.649 1.00 86.69 88 ILE A O 1
ATOM 697 N N . SER A 1 89 ? -22.369 -11.394 21.296 1.00 88.31 89 SER A N 1
ATOM 698 C CA . SER A 1 89 ? -22.613 -12.392 20.248 1.00 88.31 89 SER A CA 1
ATOM 699 C C . SER A 1 89 ? -21.646 -12.251 19.067 1.00 88.31 89 SER A C 1
ATOM 701 O O . SER A 1 89 ? -21.376 -11.128 18.619 1.00 88.31 89 SER A O 1
ATOM 703 N N . ASP A 1 90 ? -21.234 -13.376 18.484 1.00 88.00 90 ASP A N 1
ATOM 704 C CA . ASP A 1 90 ? -20.300 -13.402 17.351 1.00 88.00 90 ASP A CA 1
ATOM 705 C C . ASP A 1 90 ? -20.814 -12.639 16.116 1.00 88.00 90 ASP A C 1
ATOM 707 O O . ASP A 1 90 ? -20.026 -12.004 15.415 1.00 88.00 90 ASP A O 1
ATOM 711 N N . GLU A 1 91 ? -22.130 -12.601 15.886 1.00 87.44 91 GLU A N 1
ATOM 712 C CA . GLU A 1 91 ? -22.735 -11.850 14.774 1.00 87.44 91 GLU A CA 1
ATOM 713 C C . GLU A 1 91 ? -22.471 -10.340 14.875 1.00 87.44 91 GLU A C 1
ATOM 715 O O . GLU A 1 91 ? -21.967 -9.718 13.935 1.00 87.44 91 GLU A O 1
ATOM 720 N N . LYS A 1 92 ? -22.739 -9.750 16.047 1.00 86.25 92 LYS A N 1
ATOM 721 C CA . LYS A 1 92 ? -22.458 -8.330 16.319 1.00 86.25 92 LYS A CA 1
ATOM 722 C C . LYS A 1 92 ? -20.963 -8.027 16.263 1.00 86.25 92 LYS A C 1
ATOM 724 O O . LYS A 1 92 ? -20.564 -6.950 15.817 1.00 86.25 92 LYS A O 1
ATOM 729 N N . LEU A 1 93 ? -20.122 -8.973 16.683 1.00 89.69 93 LEU A N 1
ATOM 730 C CA . LEU A 1 93 ? -18.675 -8.818 16.601 1.00 89.69 93 LEU A CA 1
ATOM 731 C C . LEU A 1 93 ? -18.194 -8.752 15.145 1.00 89.69 93 LEU A C 1
ATOM 733 O O . LEU A 1 93 ? -17.369 -7.899 14.809 1.00 89.69 93 LEU A O 1
ATOM 737 N N . GLU A 1 94 ? -18.691 -9.636 14.280 1.00 88.94 94 GLU A N 1
ATOM 738 C CA . GLU A 1 94 ? -18.353 -9.630 12.855 1.00 88.94 94 GLU A CA 1
ATOM 739 C C . GLU A 1 94 ? -18.869 -8.375 12.148 1.00 88.94 94 GLU A C 1
ATOM 741 O O . GLU A 1 94 ? -18.149 -7.784 11.339 1.00 88.94 94 GLU A O 1
ATOM 746 N N . GLN A 1 95 ? -20.064 -7.897 12.500 1.00 89.94 95 GLN A N 1
ATOM 747 C CA . GLN A 1 95 ? -20.565 -6.617 12.003 1.00 89.94 95 GLN A CA 1
ATOM 748 C C . GLN A 1 95 ? -19.635 -5.458 12.392 1.00 89.94 95 GLN A C 1
ATOM 750 O O . GLN A 1 95 ? -19.199 -4.697 11.527 1.00 89.94 95 GLN A O 1
ATOM 755 N N . ALA A 1 96 ? -19.237 -5.369 13.662 1.00 89.00 96 ALA A N 1
ATOM 756 C CA . ALA A 1 96 ? -18.319 -4.330 14.120 1.00 89.00 96 ALA A CA 1
ATOM 757 C C . ALA A 1 96 ? -16.936 -4.419 13.445 1.00 89.00 96 ALA A C 1
ATOM 759 O O . ALA A 1 96 ? -16.319 -3.394 13.146 1.00 89.00 96 ALA A O 1
ATOM 760 N N . LYS A 1 97 ? -16.438 -5.628 13.143 1.00 90.06 97 LYS A N 1
ATOM 761 C CA . LYS A 1 97 ? -15.213 -5.805 12.342 1.00 90.06 97 LYS A CA 1
ATOM 762 C C . LYS A 1 97 ? -15.365 -5.222 10.936 1.00 90.06 97 LYS A C 1
ATOM 764 O O . LYS A 1 97 ? -14.460 -4.514 10.489 1.00 90.06 97 LYS A O 1
ATOM 769 N N . ARG A 1 98 ? -16.494 -5.475 10.263 1.00 88.75 98 ARG A N 1
ATOM 770 C CA . ARG A 1 98 ? -16.783 -4.916 8.929 1.00 88.75 98 ARG A CA 1
ATOM 771 C C . ARG A 1 98 ? -16.810 -3.392 8.961 1.00 88.75 98 ARG A C 1
ATOM 773 O O . ARG A 1 98 ? -16.110 -2.768 8.170 1.00 88.75 98 ARG A O 1
ATOM 780 N N . GLU A 1 99 ? -17.501 -2.795 9.929 1.00 88.38 99 GLU A N 1
ATOM 781 C CA . GLU A 1 99 ? -17.563 -1.334 10.079 1.00 88.38 99 GLU A CA 1
ATOM 782 C C . GLU A 1 99 ? -16.183 -0.703 10.312 1.00 88.38 99 GLU A C 1
ATOM 784 O O . GLU A 1 99 ? -15.853 0.342 9.742 1.00 88.38 99 GLU A O 1
ATOM 789 N N . VAL A 1 100 ? -15.336 -1.337 11.132 1.00 88.31 100 VAL A N 1
ATOM 790 C CA . VAL A 1 100 ? -13.958 -0.875 11.348 1.00 88.31 100 VAL A CA 1
ATOM 791 C C . VAL A 1 100 ? -13.166 -0.898 10.042 1.00 88.31 100 VAL A C 1
ATOM 793 O O . VAL A 1 100 ? -12.394 0.030 9.772 1.00 88.31 100 VAL A O 1
ATOM 796 N N . ASP A 1 101 ? -13.340 -1.928 9.218 1.00 86.19 101 ASP A N 1
ATOM 797 C CA . ASP A 1 101 ? -12.655 -2.027 7.933 1.00 86.19 101 ASP A CA 1
ATOM 798 C C . ASP A 1 101 ? -13.183 -1.050 6.886 1.00 86.19 101 ASP A C 1
ATOM 800 O O . ASP A 1 101 ? -12.371 -0.430 6.191 1.00 86.19 101 ASP A O 1
ATOM 804 N N . GLU A 1 102 ? -14.493 -0.830 6.822 1.00 84.62 102 GLU A N 1
ATOM 805 C CA . GLU A 1 102 ? -15.110 0.202 5.987 1.00 84.62 102 GLU A CA 1
ATOM 806 C C . GLU A 1 102 ? -14.613 1.592 6.373 1.00 84.62 102 GLU A C 1
ATOM 808 O O . GLU A 1 102 ? -14.153 2.352 5.520 1.00 84.62 102 GLU A O 1
ATOM 813 N N . LYS A 1 103 ? -14.579 1.906 7.671 1.00 82.88 103 LYS A N 1
ATOM 814 C CA . LYS A 1 103 ? -14.040 3.175 8.169 1.00 82.88 103 LYS A CA 1
ATOM 815 C C . LYS A 1 103 ? -12.563 3.343 7.827 1.00 82.88 103 LYS A C 1
ATOM 817 O O . LYS A 1 103 ? -12.130 4.438 7.466 1.00 82.88 103 LYS A O 1
ATOM 822 N N . ARG A 1 104 ? -11.774 2.265 7.895 1.00 81.31 104 ARG A N 1
ATOM 823 C CA . ARG A 1 104 ? -10.381 2.282 7.425 1.00 81.31 104 ARG A CA 1
ATOM 824 C C . AR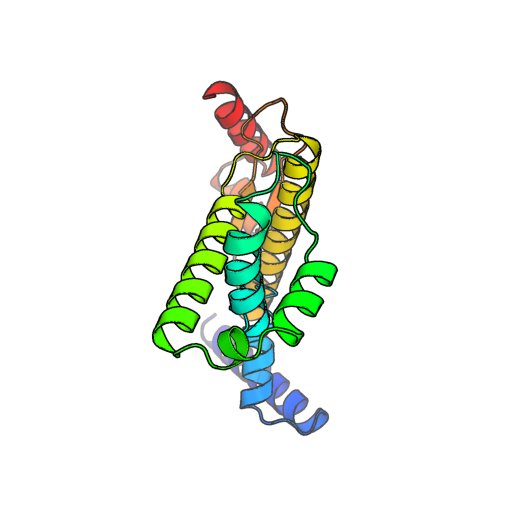G A 1 104 ? -10.315 2.554 5.928 1.00 81.31 104 ARG A C 1
ATOM 826 O O . ARG A 1 104 ? -9.508 3.378 5.523 1.00 81.31 104 ARG A O 1
ATOM 833 N N . LEU A 1 105 ? -11.139 1.891 5.117 1.00 76.88 105 LEU A N 1
ATOM 834 C CA . LEU A 1 105 ? -11.195 2.116 3.669 1.00 76.88 105 LEU A CA 1
ATOM 835 C C . LEU A 1 105 ? -11.568 3.565 3.340 1.00 76.88 105 LEU A C 1
ATOM 837 O O . LEU A 1 105 ? -10.886 4.181 2.527 1.00 76.88 105 LEU A O 1
ATOM 841 N N . LEU A 1 106 ? -12.563 4.127 4.026 1.00 75.56 106 LEU A N 1
ATOM 842 C CA . LEU A 1 106 ? -12.945 5.537 3.937 1.00 75.56 106 LEU A CA 1
ATOM 843 C C . LEU A 1 106 ? -11.791 6.464 4.325 1.00 75.56 106 LEU A C 1
ATOM 845 O O . LEU A 1 106 ? -11.526 7.419 3.613 1.00 75.56 106 LEU A O 1
ATOM 849 N N . SER A 1 107 ? -11.046 6.170 5.395 1.00 68.44 107 SER A N 1
ATOM 850 C CA . SER A 1 107 ? -9.874 6.979 5.768 1.00 68.44 107 SER A CA 1
ATOM 851 C C . SER A 1 107 ? -8.708 6.865 4.781 1.00 68.44 107 SER A C 1
ATOM 853 O O . SER A 1 107 ? -7.955 7.817 4.613 1.00 68.44 107 SER A O 1
ATOM 855 N N . THR A 1 108 ? -8.555 5.713 4.121 1.00 65.44 108 THR A N 1
ATOM 856 C CA . THR A 1 108 ? -7.530 5.499 3.093 1.00 65.44 108 THR A CA 1
ATOM 857 C C . THR A 1 108 ? -7.898 6.197 1.783 1.00 65.44 108 THR A C 1
ATOM 859 O O . THR A 1 108 ? -7.012 6.714 1.112 1.00 65.44 108 THR A O 1
ATOM 862 N N . ARG A 1 109 ? -9.186 6.202 1.419 1.00 63.44 109 ARG A N 1
ATOM 863 C CA . ARG A 1 109 ? -9.709 6.795 0.175 1.00 63.44 109 ARG A CA 1
ATOM 864 C C . ARG A 1 109 ? -10.137 8.257 0.317 1.00 63.44 109 ARG A C 1
ATOM 866 O O . ARG A 1 109 ? -10.358 8.914 -0.692 1.00 63.44 109 ARG A O 1
ATOM 873 N N . GLY A 1 110 ? -10.310 8.744 1.541 1.00 61.03 110 GLY A N 1
ATOM 874 C CA . GLY A 1 110 ? -10.766 10.100 1.814 1.00 61.03 110 GLY A CA 1
ATOM 875 C C . GLY A 1 110 ? -9.757 11.147 1.353 1.00 61.03 110 GLY A C 1
ATOM 876 O O . GLY A 1 110 ? -8.547 10.912 1.373 1.00 61.03 110 GLY A O 1
ATOM 877 N N . ALA A 1 111 ? -10.270 12.316 0.965 1.00 53.47 111 ALA A N 1
ATOM 878 C CA . ALA A 1 111 ? -9.453 13.474 0.628 1.00 53.47 111 ALA A CA 1
ATOM 879 C C . ALA A 1 111 ? -8.492 13.776 1.785 1.00 53.47 111 ALA A C 1
ATOM 881 O O . ALA A 1 111 ? -8.910 13.917 2.939 1.00 53.47 111 ALA A O 1
ATOM 882 N N . ARG A 1 112 ? -7.189 13.833 1.495 1.00 58.72 112 ARG A N 1
ATOM 883 C CA . ARG A 1 112 ? -6.201 14.126 2.531 1.00 58.72 112 ARG A CA 1
ATOM 884 C C . ARG A 1 112 ? -6.273 15.614 2.847 1.00 58.72 112 ARG A C 1
ATOM 886 O O . ARG A 1 112 ? -6.015 16.416 1.959 1.00 58.72 112 ARG A O 1
ATOM 893 N N . PRO A 1 113 ? -6.546 16.006 4.100 1.00 56.69 113 PRO A N 1
ATOM 894 C CA . PRO A 1 113 ? -6.712 17.414 4.455 1.00 56.69 113 PRO A CA 1
ATOM 895 C C . PRO A 1 113 ? -5.408 18.225 4.360 1.00 56.69 113 PRO A C 1
ATOM 897 O O . PRO A 1 113 ? -5.421 19.428 4.587 1.00 56.69 113 PRO A O 1
ATOM 900 N N . ASN A 1 114 ? -4.269 17.584 4.068 1.00 68.31 114 ASN A N 1
ATOM 901 C CA . ASN A 1 114 ? -2.971 18.240 3.983 1.00 68.31 114 ASN A CA 1
ATOM 902 C C . ASN A 1 114 ? -2.151 17.702 2.801 1.00 68.31 114 ASN A C 1
ATOM 904 O O . ASN A 1 114 ? -1.816 16.514 2.754 1.00 68.31 114 ASN A O 1
ATOM 908 N N . VAL A 1 115 ? -1.738 18.611 1.919 1.00 70.81 115 VAL A N 1
ATOM 909 C CA . VAL A 1 115 ? -0.840 18.377 0.777 1.00 70.81 115 VAL A CA 1
ATOM 910 C C . VAL A 1 115 ? 0.474 17.702 1.200 1.00 70.81 115 VAL A C 1
ATOM 912 O O . VAL A 1 115 ? 0.997 16.827 0.512 1.00 70.81 115 VAL A O 1
ATOM 915 N N . ALA A 1 116 ? 1.004 18.025 2.386 1.00 72.69 116 ALA A N 1
ATOM 916 C CA . ALA A 1 116 ? 2.205 17.376 2.916 1.00 72.69 116 ALA A CA 1
ATOM 917 C C . ALA A 1 116 ? 1.979 15.888 3.250 1.00 72.69 116 ALA A C 1
ATOM 919 O O . ALA A 1 116 ? 2.884 15.067 3.089 1.00 72.69 116 ALA A O 1
ATOM 920 N N . SE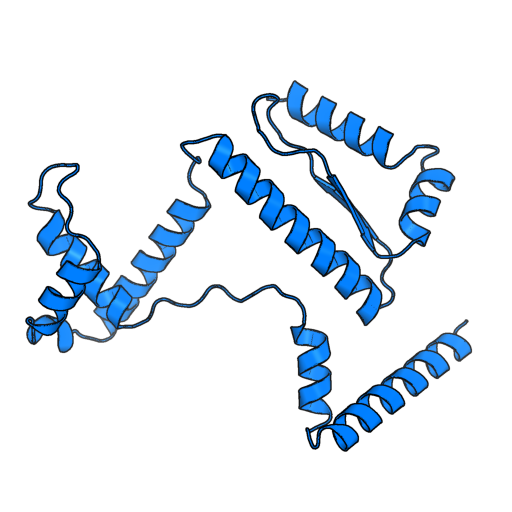R A 1 117 ? 0.771 15.525 3.694 1.00 72.44 117 SER A N 1
ATOM 921 C CA . SER A 1 117 ? 0.401 14.128 3.944 1.00 72.44 117 SER A CA 1
ATOM 922 C C . SER A 1 117 ? 0.203 13.357 2.638 1.00 72.44 117 SER A C 1
ATOM 924 O O . SER A 1 117 ? 0.593 12.191 2.567 1.00 72.44 117 SER A O 1
ATOM 926 N N . ALA A 1 118 ? -0.349 14.006 1.608 1.00 72.50 118 ALA A N 1
ATOM 927 C CA . ALA A 1 118 ? -0.465 13.445 0.263 1.00 72.50 118 ALA A CA 1
ATOM 928 C C . ALA A 1 118 ? 0.914 13.185 -0.365 1.00 72.50 118 ALA A C 1
ATOM 930 O O . ALA A 1 118 ? 1.191 12.063 -0.778 1.00 72.50 118 ALA A O 1
ATOM 931 N N . GLY A 1 119 ? 1.833 14.156 -0.318 1.00 78.44 119 GLY A N 1
ATOM 932 C CA . GLY A 1 119 ? 3.188 13.986 -0.860 1.00 78.44 119 GLY A CA 1
ATOM 933 C C . GLY A 1 119 ? 3.999 12.880 -0.169 1.00 78.44 119 GLY A C 1
ATOM 934 O O . GLY A 1 119 ? 4.702 12.109 -0.828 1.00 78.44 119 GLY A O 1
ATOM 935 N N . LYS A 1 120 ? 3.881 12.747 1.162 1.00 80.44 120 LYS A N 1
ATOM 936 C CA . LYS A 1 120 ? 4.552 11.669 1.912 1.00 80.44 120 LYS A CA 1
ATOM 937 C C . LYS A 1 120 ? 4.047 10.288 1.498 1.00 80.44 120 LYS A C 1
ATOM 939 O O . LYS A 1 120 ? 4.835 9.356 1.372 1.00 80.44 120 LYS A O 1
ATOM 944 N N . ASP A 1 121 ? 2.745 10.170 1.294 1.00 80.00 121 ASP A N 1
ATOM 945 C CA . ASP A 1 121 ? 2.105 8.919 0.907 1.00 80.00 121 ASP A CA 1
ATOM 946 C C . ASP A 1 121 ? 2.410 8.509 -0.517 1.00 80.00 121 ASP A C 1
ATOM 948 O O . ASP A 1 121 ? 2.770 7.356 -0.755 1.00 80.00 121 ASP A O 1
ATOM 952 N N . TYR A 1 122 ? 2.353 9.484 -1.423 1.00 83.31 122 TYR A N 1
ATOM 953 C CA . TYR A 1 122 ? 2.826 9.350 -2.787 1.00 83.31 122 TYR A CA 1
ATOM 954 C C . TYR A 1 122 ? 4.252 8.798 -2.780 1.00 83.31 122 TYR A C 1
ATOM 956 O O . TYR A 1 122 ? 4.517 7.745 -3.346 1.00 83.31 122 TYR A O 1
ATOM 964 N N . SER A 1 123 ? 5.153 9.435 -2.027 1.00 82.81 123 SER A N 1
ATOM 965 C CA . SER A 1 123 ? 6.554 9.015 -1.943 1.00 82.81 123 SER A CA 1
ATOM 966 C C . SER A 1 123 ? 6.703 7.591 -1.397 1.00 82.81 123 SER A C 1
ATOM 968 O O . SER A 1 123 ? 7.443 6.787 -1.961 1.00 82.81 123 SER A O 1
ATOM 970 N N . SER A 1 124 ? 5.983 7.245 -0.323 1.00 82.56 124 SER A N 1
ATOM 971 C CA . SER A 1 124 ? 6.047 5.896 0.254 1.00 82.56 124 SER A CA 1
ATOM 972 C C . SER A 1 124 ? 5.472 4.819 -0.666 1.00 82.56 124 SER A C 1
ATOM 974 O O . SER A 1 124 ? 6.005 3.712 -0.719 1.00 82.56 124 SER A O 1
ATOM 976 N N . THR A 1 125 ? 4.413 5.142 -1.409 1.00 84.25 125 THR A N 1
ATOM 977 C CA . THR A 1 125 ? 3.758 4.211 -2.332 1.00 84.25 125 THR A CA 1
ATOM 978 C C . THR A 1 125 ? 4.604 4.016 -3.583 1.00 84.25 125 THR A C 1
ATOM 980 O O . THR A 1 125 ? 4.826 2.880 -3.992 1.00 84.25 125 THR A O 1
ATOM 983 N N . SER A 1 126 ? 5.173 5.088 -4.135 1.00 87.06 126 SER A N 1
ATOM 984 C CA . SER A 1 126 ? 6.092 5.016 -5.274 1.00 87.06 126 SER A CA 1
ATOM 985 C C . SER A 1 126 ? 7.330 4.171 -4.964 1.00 87.06 126 SER A C 1
ATOM 987 O O . SER A 1 126 ? 7.716 3.333 -5.772 1.00 87.06 126 SER A O 1
ATOM 989 N N . GLN A 1 127 ? 7.913 4.310 -3.766 1.00 85.88 127 GLN A N 1
ATOM 990 C CA . GLN A 1 127 ? 9.029 3.460 -3.327 1.00 85.88 127 GLN A CA 1
ATOM 991 C C . GLN A 1 127 ? 8.636 1.985 -3.193 1.00 85.88 127 GLN A C 1
ATOM 993 O O . GLN A 1 127 ? 9.447 1.103 -3.477 1.00 85.88 127 GLN A O 1
ATOM 998 N N . LEU A 1 128 ? 7.413 1.702 -2.735 1.00 85.81 128 LEU A N 1
ATOM 999 C CA . LEU A 1 128 ? 6.908 0.333 -2.663 1.00 85.81 128 LEU A CA 1
ATOM 1000 C C . LEU A 1 128 ? 6.773 -0.262 -4.068 1.00 85.81 128 LEU A C 1
ATOM 1002 O O . LEU A 1 128 ? 7.272 -1.355 -4.306 1.00 85.81 128 LEU A O 1
ATOM 1006 N N . ILE A 1 129 ? 6.162 0.476 -4.998 1.00 88.38 129 ILE A N 1
ATOM 1007 C CA . ILE A 1 129 ? 5.991 0.047 -6.391 1.00 88.38 129 ILE A CA 1
ATOM 1008 C C . ILE A 1 129 ? 7.350 -0.208 -7.045 1.00 88.38 129 ILE A C 1
ATOM 1010 O O . ILE A 1 129 ? 7.532 -1.250 -7.666 1.00 88.38 129 ILE A O 1
ATOM 1014 N N . GLN A 1 130 ? 8.323 0.686 -6.853 1.00 87.19 130 GLN A N 1
ATOM 1015 C CA . GLN A 1 130 ? 9.672 0.503 -7.385 1.00 87.19 130 GLN A CA 1
ATOM 1016 C C . GLN A 1 130 ? 10.307 -0.807 -6.895 1.00 87.19 130 GLN A C 1
ATOM 1018 O O . GLN A 1 130 ? 10.771 -1.605 -7.704 1.00 87.19 130 GLN A O 1
ATOM 1023 N N . LYS A 1 131 ? 10.243 -1.083 -5.586 1.00 85.94 131 LYS A N 1
ATOM 1024 C CA . LYS A 1 131 ? 10.759 -2.338 -5.015 1.00 85.94 131 LYS A CA 1
ATOM 1025 C C . LYS A 1 131 ? 10.053 -3.574 -5.564 1.00 85.94 131 LYS A C 1
ATOM 1027 O O . LYS A 1 131 ? 10.689 -4.615 -5.725 1.00 85.94 131 LYS A O 1
ATOM 1032 N N . GLU A 1 132 ? 8.752 -3.486 -5.828 1.00 85.31 132 GLU A N 1
ATOM 1033 C CA . GLU A 1 132 ? 7.999 -4.581 -6.444 1.00 85.31 132 GLU A CA 1
ATOM 1034 C C . GLU A 1 132 ? 8.402 -4.793 -7.908 1.00 85.31 132 GLU A C 1
ATOM 1036 O O . GLU A 1 132 ? 8.525 -5.941 -8.324 1.00 85.31 132 GLU A O 1
ATOM 1041 N N . PHE A 1 133 ? 8.680 -3.730 -8.673 1.00 87.50 133 PHE A N 1
ATOM 1042 C CA . PHE A 1 133 ? 9.222 -3.838 -10.035 1.00 87.50 133 PHE A CA 1
ATOM 1043 C C . PHE A 1 133 ? 10.593 -4.525 -10.044 1.00 87.50 133 PHE A C 1
ATOM 1045 O O . PHE A 1 133 ? 10.795 -5.475 -10.804 1.00 87.50 133 PHE A O 1
ATOM 1052 N N . ASP A 1 134 ? 11.494 -4.118 -9.148 1.00 84.44 134 ASP A N 1
ATOM 1053 C CA . ASP A 1 134 ? 12.811 -4.746 -8.995 1.00 84.44 134 ASP A CA 1
ATOM 1054 C C . ASP A 1 134 ? 12.671 -6.228 -8.608 1.00 84.44 134 ASP A C 1
ATOM 1056 O O . ASP A 1 134 ? 13.280 -7.113 -9.212 1.00 84.44 134 ASP A O 1
ATOM 1060 N N . SER A 1 135 ? 11.802 -6.522 -7.638 1.00 82.50 135 SER A N 1
ATOM 1061 C CA . SER A 1 135 ? 11.547 -7.891 -7.172 1.00 82.50 135 SER A CA 1
ATOM 1062 C C . SER A 1 135 ? 10.885 -8.757 -8.245 1.00 82.50 135 SER A C 1
ATOM 1064 O O . SER A 1 135 ? 11.165 -9.951 -8.349 1.00 82.50 135 SER A O 1
ATOM 1066 N N . LEU A 1 136 ? 9.992 -8.188 -9.055 1.00 83.81 136 LEU A N 1
ATOM 1067 C CA . LEU A 1 136 ? 9.353 -8.885 -10.165 1.00 83.81 136 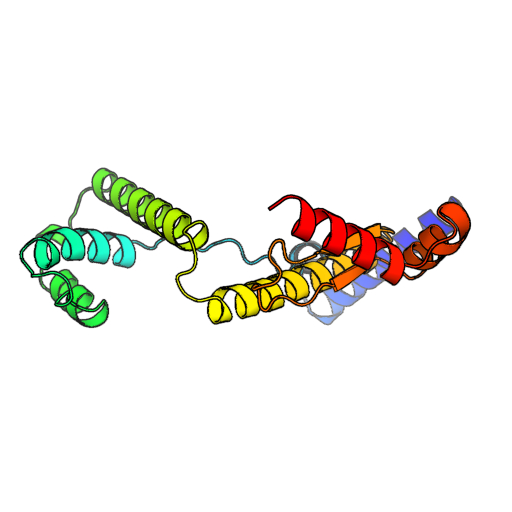LEU A CA 1
ATOM 1068 C C . LEU A 1 136 ? 10.385 -9.268 -11.227 1.00 83.81 136 LEU A C 1
ATOM 1070 O O . LEU A 1 136 ? 10.406 -10.428 -11.647 1.00 83.81 136 LEU A O 1
ATOM 1074 N N . HIS A 1 137 ? 11.267 -8.335 -11.595 1.00 86.50 137 HIS A N 1
ATOM 1075 C CA . HIS A 1 137 ? 12.361 -8.601 -12.523 1.00 86.50 137 HIS A CA 1
ATOM 1076 C C . HIS A 1 137 ? 13.267 -9.724 -12.011 1.00 86.50 137 HIS A C 1
ATOM 1078 O O . HIS A 1 137 ? 13.494 -10.698 -12.722 1.00 86.50 137 HIS A O 1
ATOM 1084 N N . LEU A 1 138 ? 13.713 -9.641 -10.753 1.00 81.06 138 LEU A N 1
ATOM 1085 C CA . LEU A 1 138 ? 14.601 -10.641 -10.154 1.00 81.06 138 LEU A CA 1
ATOM 1086 C C . LEU A 1 138 ? 13.987 -12.048 -10.112 1.00 81.06 138 LEU A C 1
ATOM 1088 O O . LEU A 1 138 ? 14.703 -13.028 -10.289 1.00 81.06 138 LEU A O 1
ATOM 1092 N N . ARG A 1 139 ? 12.672 -12.162 -9.882 1.00 80.06 139 ARG A N 1
ATOM 1093 C CA . ARG A 1 139 ? 11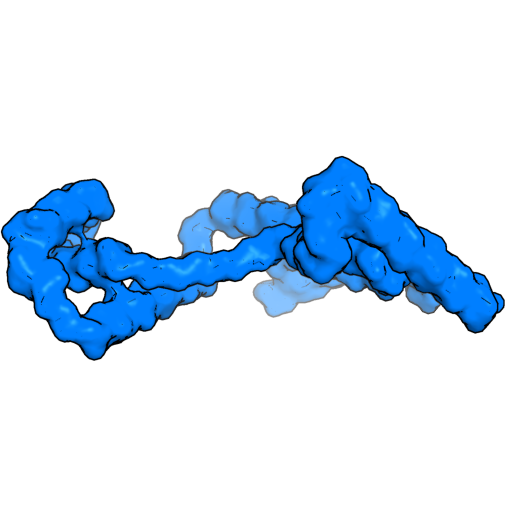.994 -13.465 -9.750 1.00 80.06 139 ARG A CA 1
ATOM 1094 C C . ARG A 1 139 ? 11.602 -14.108 -11.075 1.00 80.06 139 ARG A C 1
ATOM 1096 O O . ARG A 1 139 ? 11.456 -15.322 -11.126 1.00 80.06 139 ARG A O 1
ATOM 1103 N N . THR A 1 140 ? 11.338 -13.312 -12.108 1.00 80.81 140 THR A N 1
ATOM 1104 C CA . THR A 1 140 ? 10.697 -13.808 -13.343 1.00 80.81 140 THR A CA 1
ATOM 1105 C C . THR A 1 140 ? 11.455 -13.455 -14.617 1.00 80.81 140 THR A C 1
ATOM 1107 O O . THR A 1 140 ? 11.101 -13.934 -15.689 1.00 80.81 140 THR A O 1
ATOM 1110 N N . GLY A 1 141 ? 12.463 -12.584 -14.531 1.00 82.12 141 GLY A N 1
ATOM 1111 C CA . GLY A 1 141 ? 13.089 -11.971 -15.700 1.00 82.12 141 GLY A CA 1
ATOM 1112 C C . GLY A 1 141 ? 12.170 -11.002 -16.448 1.00 82.12 141 GLY A C 1
ATOM 1113 O O . GLY A 1 141 ? 12.533 -10.554 -17.534 1.00 82.12 141 GLY A O 1
ATOM 1114 N N . ALA A 1 142 ? 10.991 -10.666 -15.902 1.00 83.44 142 ALA A N 1
ATOM 1115 C CA . ALA A 1 142 ? 10.054 -9.752 -16.543 1.00 83.44 142 ALA A CA 1
ATOM 1116 C C . ALA A 1 142 ? 10.709 -8.395 -16.816 1.00 83.44 142 ALA A C 1
ATOM 1118 O O . ALA A 1 142 ? 11.416 -7.841 -15.972 1.00 83.44 142 ALA A O 1
ATOM 1119 N N . VAL A 1 143 ? 10.447 -7.867 -18.005 1.00 87.75 143 VAL A N 1
ATOM 1120 C CA . VAL A 1 143 ? 10.898 -6.552 -18.452 1.00 87.75 143 VAL A CA 1
ATOM 1121 C C . VAL A 1 143 ? 9.670 -5.655 -18.502 1.00 87.75 143 VAL A C 1
ATOM 1123 O O . VAL A 1 143 ? 8.652 -6.027 -19.084 1.00 87.75 143 VAL A O 1
ATOM 1126 N N . GLY A 1 144 ? 9.741 -4.495 -17.865 1.00 86.62 144 GLY A N 1
ATOM 1127 C CA . GLY A 1 144 ? 8.625 -3.561 -17.818 1.00 86.62 144 GLY A CA 1
ATOM 1128 C C . GLY A 1 144 ? 9.030 -2.205 -17.269 1.00 86.62 144 GLY A C 1
ATOM 1129 O O . GLY A 1 144 ? 10.077 -2.046 -16.650 1.00 86.62 144 GLY A O 1
ATOM 1130 N N . PHE A 1 145 ? 8.187 -1.209 -17.479 1.00 91.00 145 PHE A N 1
ATOM 1131 C CA . PHE A 1 145 ? 8.381 0.128 -16.936 1.00 91.00 145 PHE A CA 1
ATOM 1132 C C . PHE A 1 145 ? 7.035 0.748 -16.583 1.00 91.00 145 PHE A C 1
ATOM 1134 O O . PHE A 1 145 ? 5.990 0.301 -17.057 1.00 91.00 145 PHE A O 1
ATOM 1141 N N . GLY A 1 146 ? 7.060 1.782 -15.751 1.00 90.19 146 GLY A N 1
ATOM 1142 C CA . GLY A 1 146 ? 5.875 2.566 -15.447 1.00 90.19 146 GLY A CA 1
ATOM 1143 C C . GLY A 1 146 ? 6.213 3.968 -14.966 1.00 90.19 146 GLY A C 1
ATOM 1144 O O . GLY A 1 146 ? 7.355 4.275 -14.615 1.00 90.19 146 GLY A O 1
ATOM 1145 N N . PHE A 1 147 ? 5.188 4.814 -14.981 1.00 91.38 147 PHE A N 1
ATOM 1146 C CA . PHE A 1 147 ? 5.265 6.230 -14.657 1.00 91.38 147 PHE A CA 1
ATOM 1147 C C . PHE A 1 147 ? 4.223 6.564 -13.596 1.00 91.38 147 PHE A C 1
ATOM 1149 O O . PHE A 1 147 ? 3.092 6.080 -13.647 1.00 91.38 147 PHE A O 1
ATOM 1156 N N . LEU A 1 148 ? 4.597 7.424 -12.658 1.00 89.81 148 LEU A N 1
ATOM 1157 C CA . LEU A 1 148 ? 3.678 8.094 -11.756 1.00 89.81 148 LEU A CA 1
ATOM 1158 C C . LEU A 1 148 ? 3.966 9.586 -11.839 1.00 89.81 148 LEU A C 1
ATOM 1160 O O . LEU A 1 148 ? 5.098 10.016 -11.630 1.00 89.81 148 LEU A O 1
ATOM 1164 N N . ALA A 1 149 ? 2.930 10.374 -12.091 1.00 87.75 149 ALA A N 1
ATOM 1165 C CA . ALA A 1 149 ? 2.976 11.827 -12.033 1.00 87.75 149 ALA A CA 1
ATOM 1166 C C . ALA A 1 149 ? 1.907 12.319 -11.043 1.00 87.75 149 ALA A C 1
ATOM 1168 O O . ALA A 1 149 ? 0.851 11.685 -10.937 1.00 87.75 149 ALA A O 1
ATOM 1169 N N . PRO A 1 150 ? 2.172 13.389 -10.276 1.00 82.31 150 PRO A N 1
ATOM 1170 C CA . PRO A 1 150 ? 1.134 14.070 -9.512 1.00 82.31 150 PRO A CA 1
ATOM 1171 C C . PRO A 1 150 ? 0.057 14.606 -10.456 1.00 82.31 150 PRO A C 1
ATOM 1173 O O . PRO A 1 150 ? 0.350 14.992 -11.585 1.00 82.31 150 PRO A O 1
ATOM 1176 N N . ALA A 1 151 ? -1.192 14.622 -9.998 1.00 77.38 151 ALA A N 1
ATOM 1177 C CA . ALA A 1 151 ? -2.293 15.129 -10.809 1.00 77.38 151 ALA A CA 1
ATOM 1178 C C . ALA A 1 151 ? -2.396 16.663 -10.728 1.00 77.38 151 ALA A C 1
ATOM 1180 O O . ALA A 1 151 ? -2.776 17.308 -11.699 1.00 77.38 151 ALA A O 1
ATOM 1181 N N . SER A 1 152 ? -2.042 17.258 -9.587 1.00 73.19 152 SER A N 1
ATOM 1182 C CA . SER A 1 152 ? -2.089 18.707 -9.370 1.00 73.19 152 SER A CA 1
ATOM 1183 C C . SER A 1 152 ? -0.688 19.310 -9.286 1.00 73.19 152 SER A C 1
ATOM 1185 O O . SER A 1 152 ? 0.221 18.688 -8.737 1.00 73.19 152 SER A O 1
ATOM 1187 N N . SER A 1 153 ? -0.529 20.550 -9.759 1.00 66.12 153 SER A N 1
ATOM 1188 C CA . SER A 1 153 ? 0.688 21.352 -9.565 1.00 66.12 153 SER A CA 1
ATOM 1189 C C . SER A 1 153 ? 0.971 21.666 -8.094 1.00 66.12 153 SER A C 1
ATOM 1191 O O . SER A 1 153 ? 2.117 21.916 -7.726 1.00 66.12 153 SER A O 1
ATOM 1193 N N . ASP A 1 154 ? -0.065 21.645 -7.252 1.00 65.50 154 ASP A N 1
ATOM 1194 C CA . ASP A 1 154 ? 0.055 21.915 -5.819 1.00 65.50 154 ASP A CA 1
ATOM 1195 C C . ASP A 1 154 ? 0.471 20.674 -5.021 1.00 65.50 154 ASP A C 1
ATOM 1197 O O . ASP A 1 154 ? 0.886 20.794 -3.864 1.00 65.50 154 ASP A O 1
ATOM 1201 N N . ASP A 1 155 ? 0.390 19.475 -5.607 1.00 67.50 155 ASP A N 1
ATOM 1202 C CA . ASP A 1 155 ? 0.788 18.252 -4.923 1.00 67.50 155 ASP A CA 1
ATOM 1203 C C . ASP A 1 155 ? 2.307 18.195 -4.733 1.00 67.50 155 ASP A C 1
ATOM 1205 O O . ASP A 1 155 ? 3.101 18.309 -5.659 1.00 67.50 155 ASP A O 1
ATOM 1209 N N . ARG A 1 156 ? 2.743 17.902 -3.503 1.00 70.75 156 ARG A N 1
ATOM 1210 C CA . ARG A 1 156 ? 4.173 17.728 -3.173 1.00 70.75 156 ARG A CA 1
ATOM 1211 C C . ARG A 1 156 ? 4.769 16.398 -3.658 1.00 70.75 156 ARG A C 1
ATOM 1213 O O . ARG A 1 156 ? 5.868 16.033 -3.231 1.00 70.75 156 ARG A O 1
ATOM 1220 N N . GLY A 1 157 ? 4.040 15.631 -4.466 1.00 75.06 157 GLY A N 1
ATOM 1221 C CA . GLY A 1 157 ? 4.569 14.426 -5.101 1.00 75.06 157 GLY A CA 1
ATOM 1222 C C . GLY A 1 157 ? 5.603 14.817 -6.153 1.00 75.06 157 GLY A C 1
ATOM 1223 O O . GLY A 1 157 ? 5.416 15.799 -6.855 1.00 75.06 157 GLY A O 1
ATOM 1224 N N . ARG A 1 158 ? 6.710 14.080 -6.263 1.00 80.69 158 ARG A N 1
ATOM 1225 C CA . ARG A 1 158 ? 7.648 14.267 -7.379 1.00 80.69 158 ARG A CA 1
ATOM 1226 C C . ARG A 1 158 ? 7.355 13.223 -8.447 1.00 80.69 158 ARG A C 1
ATOM 1228 O O . ARG A 1 158 ? 7.297 12.051 -8.074 1.00 80.69 158 ARG A O 1
ATOM 1235 N N . PRO A 1 159 ? 7.216 13.601 -9.725 1.00 86.31 159 PRO A N 1
ATOM 1236 C CA . PRO A 1 159 ? 7.042 12.632 -10.793 1.00 86.31 159 PRO A CA 1
ATOM 1237 C C . PRO A 1 159 ? 8.209 11.638 -10.780 1.00 86.31 159 PRO A C 1
ATOM 1239 O O . PRO A 1 159 ? 9.370 12.003 -10.571 1.00 86.31 159 PRO A O 1
ATOM 1242 N N . ILE A 1 160 ? 7.890 10.359 -10.948 1.00 90.31 160 ILE A N 1
ATOM 1243 C CA . ILE A 1 160 ? 8.851 9.265 -10.850 1.00 90.31 160 ILE A CA 1
ATOM 1244 C C . ILE A 1 160 ? 8.522 8.188 -11.875 1.00 90.31 160 ILE A C 1
ATOM 1246 O O . ILE A 1 160 ? 7.362 7.884 -12.150 1.00 90.31 160 ILE A O 1
ATOM 1250 N N . TRP A 1 161 ? 9.565 7.580 -12.421 1.00 90.88 161 TRP A N 1
ATOM 1251 C CA . TRP A 1 161 ? 9.462 6.388 -13.243 1.00 90.88 161 TRP A CA 1
ATOM 1252 C C . TRP A 1 161 ? 10.198 5.234 -12.570 1.00 90.88 161 TRP A C 1
ATOM 1254 O O . TRP A 1 161 ? 11.148 5.428 -11.811 1.00 90.88 161 TRP A O 1
ATOM 1264 N N . PHE A 1 162 ? 9.740 4.022 -12.844 1.00 90.31 162 PHE A N 1
ATOM 1265 C CA . PHE A 1 162 ? 10.324 2.780 -12.345 1.00 90.31 162 PHE A CA 1
ATOM 1266 C C . PHE A 1 162 ? 10.467 1.798 -13.495 1.00 90.31 162 PHE A C 1
ATOM 1268 O O . PHE A 1 162 ? 9.715 1.834 -14.472 1.00 90.31 162 PHE A O 1
ATOM 1275 N N . VAL A 1 163 ? 11.470 0.937 -13.384 1.00 89.50 163 VAL A N 1
ATOM 1276 C CA . VAL A 1 163 ? 11.873 0.013 -14.435 1.00 89.50 163 VAL A CA 1
ATOM 1277 C C . VAL A 1 163 ? 12.175 -1.342 -13.813 1.00 89.50 163 VAL A C 1
ATOM 1279 O O . VAL A 1 163 ? 12.930 -1.438 -12.857 1.00 89.50 163 VAL A O 1
ATOM 1282 N N . ALA A 1 164 ? 11.610 -2.386 -14.404 1.00 85.62 164 ALA A N 1
ATOM 1283 C CA . ALA A 1 164 ? 11.988 -3.774 -14.226 1.00 85.62 164 ALA A CA 1
ATOM 1284 C C . ALA A 1 164 ? 12.965 -4.141 -15.354 1.00 85.62 164 ALA A C 1
ATOM 1286 O O . ALA A 1 164 ? 12.564 -4.282 -16.513 1.00 85.62 164 ALA A O 1
ATOM 1287 N N . GLY A 1 165 ? 14.252 -4.249 -15.013 1.00 79.38 165 GLY A N 1
ATOM 1288 C CA . GLY A 1 165 ? 15.328 -4.639 -15.928 1.00 79.38 165 GLY A CA 1
ATOM 1289 C C . GLY A 1 165 ? 15.798 -3.542 -16.894 1.00 79.38 165 GLY A C 1
ATOM 1290 O O . GLY A 1 165 ? 15.010 -2.766 -17.431 1.00 79.38 165 GLY A O 1
ATOM 1291 N N . ASN A 1 166 ? 17.103 -3.513 -17.180 1.00 75.69 166 ASN A N 1
ATOM 1292 C CA . ASN A 1 166 ? 17.739 -2.456 -17.985 1.00 75.69 166 ASN A CA 1
ATOM 1293 C C . ASN A 1 166 ? 17.179 -2.342 -19.418 1.00 75.69 166 ASN A C 1
ATOM 1295 O O . ASN A 1 166 ? 17.142 -1.251 -19.987 1.00 75.69 166 ASN A O 1
ATOM 1299 N N . ASN A 1 167 ? 16.673 -3.447 -19.973 1.00 82.50 167 ASN A N 1
ATOM 1300 C CA . ASN A 1 167 ? 16.147 -3.516 -21.341 1.00 82.50 167 ASN A CA 1
ATOM 1301 C C . ASN A 1 167 ? 14.925 -2.612 -21.573 1.00 82.50 167 ASN A C 1
ATOM 1303 O O . ASN A 1 167 ? 14.667 -2.208 -22.705 1.00 82.50 167 ASN A O 1
ATOM 1307 N N . SER A 1 168 ? 14.177 -2.269 -20.521 1.00 83.69 168 SER A N 1
ATOM 1308 C CA . SER A 1 168 ? 12.982 -1.424 -20.626 1.00 83.69 168 SER A CA 1
ATOM 1309 C C . SER A 1 168 ? 13.311 0.010 -21.044 1.00 83.69 168 SER A C 1
ATOM 1311 O O . SER A 1 168 ? 12.580 0.610 -21.829 1.00 83.69 168 SER A O 1
ATOM 1313 N N . VAL A 1 169 ? 14.429 0.559 -20.557 1.00 86.00 169 VAL A N 1
ATOM 1314 C CA . VAL A 1 169 ? 14.872 1.913 -20.929 1.00 86.00 169 VAL A CA 1
ATOM 1315 C C . VAL A 1 169 ? 15.318 1.938 -22.387 1.00 86.00 169 VAL A C 1
ATOM 1317 O O . VAL A 1 169 ? 14.985 2.865 -23.126 1.00 86.00 169 VAL A O 1
ATOM 1320 N N . ASP A 1 170 ? 16.034 0.897 -22.815 1.00 87.69 170 ASP A N 1
ATOM 1321 C CA . ASP A 1 170 ? 16.474 0.751 -24.201 1.00 87.69 170 ASP A CA 1
ATOM 1322 C C . ASP A 1 170 ? 15.299 0.560 -25.157 1.00 87.69 170 ASP A C 1
ATOM 1324 O O . ASP A 1 170 ? 15.319 1.114 -26.255 1.00 87.69 170 ASP A O 1
ATOM 1328 N N . PHE A 1 171 ? 14.255 -0.165 -24.743 1.00 88.38 171 PHE A N 1
ATOM 1329 C CA . PHE A 1 171 ? 13.017 -0.279 -25.510 1.00 88.38 171 PHE A CA 1
ATOM 1330 C C . PHE A 1 171 ? 12.399 1.098 -25.764 1.00 88.38 171 PHE A C 1
ATOM 1332 O O . PHE A 1 171 ? 12.148 1.442 -26.915 1.00 88.38 171 PHE A O 1
ATOM 1339 N N . VAL A 1 172 ? 12.216 1.914 -24.722 1.00 88.44 172 VAL A N 1
ATOM 1340 C CA . VAL A 1 172 ? 11.629 3.255 -24.868 1.00 88.44 172 VAL A CA 1
ATOM 1341 C C . VAL A 1 172 ? 12.492 4.137 -25.771 1.00 88.44 172 VAL A C 1
ATOM 1343 O O . VAL A 1 172 ? 11.977 4.756 -26.700 1.00 88.44 172 VAL A O 1
ATOM 1346 N N . ARG A 1 173 ? 13.815 4.121 -25.588 1.00 88.50 173 ARG A N 1
ATOM 1347 C CA . ARG A 1 173 ? 14.725 4.903 -26.435 1.00 88.50 173 ARG A CA 1
ATOM 1348 C C . ARG A 1 173 ? 14.716 4.470 -27.896 1.00 88.50 173 ARG A C 1
ATOM 1350 O O . ARG A 1 173 ? 14.722 5.328 -28.767 1.00 88.50 173 ARG A O 1
ATOM 1357 N N . ARG A 1 174 ? 14.727 3.163 -28.170 1.00 90.56 174 ARG A N 1
ATOM 1358 C CA . ARG A 1 174 ? 14.869 2.627 -29.535 1.00 90.56 174 ARG A CA 1
ATOM 1359 C C . ARG A 1 174 ? 13.550 2.519 -30.292 1.00 90.56 174 ARG A C 1
ATOM 1361 O O . ARG A 1 174 ? 13.563 2.627 -31.509 1.00 90.56 174 ARG A O 1
ATOM 1368 N N . GLN A 1 175 ? 12.444 2.250 -29.600 1.00 91.31 175 GLN A N 1
ATOM 1369 C CA . GLN A 1 175 ? 11.139 2.011 -30.230 1.00 91.31 175 GLN A CA 1
ATOM 1370 C C . GLN A 1 175 ? 10.244 3.245 -30.204 1.00 91.31 175 GLN A C 1
ATOM 1372 O O . GLN A 1 175 ? 9.495 3.472 -31.148 1.00 91.31 175 GLN A O 1
ATOM 1377 N N . LEU A 1 176 ? 10.322 4.051 -29.143 1.00 86.75 176 LEU A N 1
ATOM 1378 C CA . LEU A 1 176 ? 9.518 5.268 -29.010 1.00 86.75 176 LEU A CA 1
ATOM 1379 C C . LEU A 1 176 ? 10.314 6.537 -29.352 1.00 86.75 176 LEU A C 1
ATOM 1381 O O . LEU A 1 176 ? 9.745 7.624 -29.315 1.00 86.75 176 LEU A O 1
ATOM 1385 N N . ASN A 1 177 ? 11.607 6.412 -29.693 1.00 90.44 177 ASN A N 1
ATOM 1386 C CA . ASN A 1 177 ? 12.506 7.528 -30.025 1.00 90.44 177 ASN A CA 1
ATOM 1387 C C . ASN A 1 177 ? 12.452 8.675 -29.003 1.00 90.44 177 ASN A C 1
ATOM 1389 O O . ASN A 1 177 ? 12.529 9.853 -29.346 1.00 90.44 177 ASN A O 1
ATOM 1393 N N . THR A 1 178 ? 12.299 8.328 -27.728 1.00 90.56 178 THR A N 1
ATOM 1394 C CA . THR A 1 178 ? 12.121 9.285 -26.638 1.00 90.56 178 THR A CA 1
ATOM 1395 C C . THR A 1 178 ? 12.828 8.794 -25.384 1.00 90.56 178 THR A C 1
ATOM 1397 O O . THR A 1 178 ? 13.250 7.637 -25.298 1.00 90.56 178 THR A O 1
ATOM 1400 N N . THR A 1 179 ? 12.992 9.663 -24.392 1.00 90.81 179 THR A N 1
ATOM 1401 C CA . THR A 1 179 ? 13.530 9.258 -23.097 1.00 90.81 179 THR A CA 1
ATOM 1402 C C . THR A 1 179 ? 12.410 9.013 -22.088 1.00 90.81 179 THR A C 1
ATOM 1404 O O . THR A 1 179 ? 11.309 9.548 -22.192 1.00 90.81 179 THR A O 1
ATOM 1407 N N . MET A 1 180 ? 12.704 8.212 -21.060 1.00 89.31 180 MET A N 1
ATOM 1408 C CA . MET A 1 180 ? 11.789 8.017 -19.928 1.00 89.31 180 MET A CA 1
ATOM 1409 C C . MET A 1 180 ? 11.393 9.350 -19.277 1.00 89.31 180 MET A C 1
ATOM 1411 O O . MET A 1 180 ? 10.260 9.510 -18.838 1.00 89.31 180 MET A O 1
ATOM 1415 N N . TRP A 1 181 ? 12.318 10.311 -19.227 1.00 90.19 181 TRP A N 1
ATOM 1416 C CA . TRP A 1 181 ? 12.059 11.632 -18.661 1.00 90.19 181 TRP A CA 1
ATOM 1417 C C . TRP A 1 181 ? 11.107 12.457 -19.519 1.00 90.19 181 TRP A C 1
ATOM 1419 O O . TRP A 1 181 ? 10.216 13.094 -18.967 1.00 90.19 181 TRP A O 1
ATOM 1429 N N . ASP A 1 182 ? 11.238 12.391 -20.843 1.00 91.12 182 ASP A N 1
ATOM 1430 C CA . ASP A 1 182 ? 10.347 13.117 -21.751 1.00 91.12 182 ASP A CA 1
ATOM 1431 C C . ASP A 1 182 ? 8.916 12.573 -21.673 1.00 91.12 182 ASP A C 1
ATOM 1433 O O . ASP A 1 182 ? 7.968 13.348 -21.557 1.00 91.12 182 ASP A O 1
ATOM 1437 N N . LEU A 1 183 ? 8.749 11.244 -21.652 1.00 90.50 183 LEU A N 1
ATOM 1438 C CA . LEU A 1 183 ? 7.434 10.618 -21.463 1.00 90.50 183 LEU A CA 1
ATOM 1439 C C . LEU A 1 183 ? 6.816 10.967 -20.109 1.00 90.50 183 LEU A C 1
ATOM 1441 O O . LEU A 1 183 ? 5.618 11.234 -20.028 1.00 90.50 183 LEU A O 1
ATOM 1445 N N . LEU A 1 184 ? 7.624 10.983 -19.047 1.00 90.69 184 LEU A N 1
ATOM 1446 C CA . LEU A 1 184 ? 7.159 11.371 -17.720 1.00 90.69 184 LEU A CA 1
ATOM 1447 C C . LEU A 1 184 ? 6.718 12.841 -17.688 1.00 90.69 184 LEU A C 1
ATOM 1449 O O . LEU A 1 184 ? 5.662 13.138 -17.135 1.00 90.69 184 LEU A O 1
ATOM 1453 N N . GLY A 1 185 ? 7.480 13.739 -18.317 1.00 87.94 185 GLY A N 1
ATOM 1454 C CA . GLY A 1 185 ? 7.123 15.153 -18.430 1.00 87.94 185 GLY A CA 1
ATOM 1455 C C . GLY A 1 185 ? 5.850 15.376 -19.250 1.00 87.94 185 GLY A C 1
ATOM 1456 O O . GLY A 1 185 ? 5.001 16.175 -18.865 1.00 87.94 185 GLY A O 1
ATOM 1457 N N . GLN A 1 186 ? 5.656 14.624 -20.340 1.00 88.88 186 GLN A N 1
ATOM 1458 C CA . GLN A 1 186 ? 4.406 14.651 -21.109 1.00 88.88 186 GLN A CA 1
ATOM 1459 C C . GLN A 1 186 ? 3.211 14.167 -20.281 1.00 88.88 186 GLN A C 1
ATOM 1461 O O . GLN A 1 186 ? 2.138 14.766 -20.347 1.00 88.88 186 GLN A O 1
ATOM 1466 N N . LEU A 1 187 ? 3.391 13.107 -19.486 1.00 87.81 187 LEU A N 1
ATOM 1467 C CA . LEU A 1 187 ? 2.352 12.594 -18.595 1.00 87.81 187 LEU A CA 1
ATOM 1468 C C . LEU A 1 187 ? 1.986 13.609 -17.507 1.00 87.81 187 LEU A C 1
ATOM 1470 O O . LEU A 1 187 ? 0.805 13.807 -17.238 1.00 87.81 187 LEU A O 1
ATOM 1474 N N . GLU A 1 188 ? 2.978 14.258 -16.900 1.00 86.31 188 GLU A N 1
ATOM 1475 C CA . GLU A 1 188 ? 2.771 15.302 -15.894 1.00 86.31 188 GLU A CA 1
ATOM 1476 C C . GLU A 1 188 ? 2.058 16.523 -16.485 1.00 86.31 188 GLU A C 1
ATOM 1478 O O . GLU A 1 188 ? 1.080 17.009 -15.914 1.00 86.31 188 GLU A O 1
ATOM 1483 N N . LEU A 1 189 ? 2.476 16.981 -17.669 1.00 86.50 189 LEU A N 1
ATOM 1484 C CA . LEU A 1 189 ? 1.812 18.077 -18.371 1.00 86.50 189 LEU A CA 1
ATOM 1485 C C . LEU A 1 189 ? 0.356 17.724 -18.700 1.00 86.50 189 LEU A C 1
ATOM 1487 O O . LEU A 1 189 ? -0.550 18.524 -18.485 1.00 86.50 189 LEU A O 1
ATOM 1491 N N . TRP A 1 190 ? 0.102 16.511 -19.187 1.00 85.88 190 TRP A N 1
ATOM 1492 C CA . TRP A 1 190 ? -1.254 16.043 -19.468 1.00 85.88 190 TRP A CA 1
ATOM 1493 C C . TRP A 1 190 ? -2.112 15.931 -18.201 1.00 85.88 190 TRP A C 1
ATOM 1495 O O . TRP A 1 190 ? -3.285 16.298 -18.218 1.00 85.88 190 TRP A O 1
ATOM 1505 N N . ALA A 1 191 ? -1.539 15.447 -17.097 1.00 83.75 191 ALA A N 1
ATOM 1506 C CA . ALA A 1 191 ? -2.247 15.299 -15.828 1.00 83.75 191 ALA A CA 1
ATOM 1507 C C . ALA A 1 191 ? -2.605 16.658 -15.206 1.00 83.75 191 ALA A C 1
ATOM 1509 O O . ALA A 1 191 ? -3.723 16.835 -14.732 1.00 83.75 191 ALA A O 1
ATOM 1510 N N . SER A 1 192 ? -1.685 17.621 -15.270 1.00 77.25 192 SER A N 1
ATOM 1511 C CA . SER A 1 192 ? -1.872 18.976 -14.737 1.00 77.25 192 SER A CA 1
ATOM 1512 C C . SER A 1 192 ? -2.782 19.863 -15.591 1.00 77.25 192 SER A C 1
ATOM 1514 O O . SER A 1 192 ? -3.412 20.766 -15.056 1.00 77.25 192 SER A O 1
ATOM 1516 N N . THR A 1 193 ? -2.891 19.611 -16.900 1.00 76.25 193 THR A N 1
ATOM 1517 C CA . THR A 1 193 ? -3.757 20.390 -17.812 1.00 76.25 193 THR A CA 1
ATOM 1518 C C . THR A 1 193 ? -5.211 19.922 -17.847 1.00 76.25 193 THR A C 1
ATOM 1520 O O . THR A 1 193 ? -6.071 20.661 -18.322 1.00 76.25 193 THR A O 1
ATOM 1523 N N . LYS A 1 194 ? -5.503 18.698 -17.389 1.00 58.59 194 LYS A N 1
ATOM 1524 C CA . LYS A 1 194 ? -6.859 18.122 -17.381 1.00 58.59 194 LYS A CA 1
ATOM 1525 C C . LYS A 1 194 ? -7.619 18.278 -16.062 1.00 58.59 194 LYS A C 1
ATOM 1527 O O . LYS A 1 194 ? -8.779 17.864 -16.015 1.00 58.59 194 LYS A O 1
ATOM 1532 N N . ASN A 1 195 ? -6.977 18.822 -15.032 1.00 48.66 195 ASN A N 1
ATOM 1533 C CA . ASN A 1 195 ? -7.604 19.130 -13.748 1.00 48.66 195 ASN A CA 1
ATOM 1534 C C . ASN A 1 195 ? -8.125 20.563 -13.697 1.00 48.66 195 ASN A C 1
ATOM 1536 O O . ASN A 1 195 ? -7.457 21.452 -14.266 1.00 48.66 195 ASN A O 1
#

Secondary structure (DSSP, 8-state):
-HHHHHHHHHHHHHHHHHHHHHTT--HHHHHHHHHHTS--PPPPPPPHHHHHHHHHHHHHHHSSPTT-PPPHHHHHHHHHT-HHHHT--HHHHHHHHHHHHHHHHHHHHSPPS-HHHHHHHHHHHHHHHHHHHHHHHHHH---EEEEE--SSTT--PPPEEEEESTHHHHHHHHHSSS-HHHHHHHHHHHHHH--

Foldseek 3Di:
DVVVVVVVVVVVLVVLVVVCVVVVHDSVVSVCVLVVVLPPDDDDQDDLLNLLLQVLQCVPVVPPPPPPGDDSVVSSVVSVVDVPSVPDDPVSSVVSSVVVVVVVVCVVPPDDPDLVVQQVVLVVVVVSVQVVLQSCCVSPVDWDKDWDEDLEPSRNHDIDMHTNDPVNQVCCCPVVVDGPVVVSVVVNVVSHVVD